Protein AF-0000000086881527 (afdb_homodimer)

pLDDT: mean 92.73, std 11.04, range [35.56, 98.88]

Sequence (286 aa):
MDKFKDLKKLFTFLDLADFREIPIDNFAYIGDAVIALRYKMKVLEDGRKKTRKINDDSINFISAKAHSKFIDKVLDKFSEEEFGVYKRALNSKGAKKRGNDLNYRKSTGFEAVVGYLFLKERYDRLLKIFEVIESCMHTEETYMDKFKDLKKLFTFLDLADFREIPIDNFAYIGDAVIALRYKMKVLEDGRKKTRKINDDSINFISAKAHSKFIDKVLDKFSEEEFGVYKRALNSKGAKKRGNDLNYRKSTGFEAVVGYLFLKERYDRLLKIFEVIESCMHTEETY

Structure (mmCIF, N/CA/C/O backbone):
data_AF-0000000086881527-model_v1
#
loop_
_entity.id
_entity.type
_entity.pdbx_description
1 polymer 'Mini-ribonuclease 3'
#
loop_
_atom_site.group_PDB
_atom_site.id
_atom_site.type_symbol
_atom_site.label_atom_id
_atom_site.label_alt_id
_atom_site.label_comp_id
_atom_site.label_asym_id
_atom_site.label_entity_id
_atom_site.label_seq_id
_atom_site.pdbx_PDB_ins_code
_atom_site.Cartn_x
_atom_site.Cartn_y
_atom_site.Cartn_z
_atom_site.occupancy
_atom_site.B_iso_or_equiv
_atom_site.auth_seq_id
_atom_site.auth_comp_id
_atom_site.auth_asym_id
_atom_site.auth_atom_id
_atom_site.pdbx_PDB_model_num
ATOM 1 N N . MET A 1 1 ? -2.828 19.641 -14.805 1 60.78 1 MET A N 1
ATOM 2 C CA . MET A 1 1 ? -1.883 18.547 -14.984 1 60.78 1 MET A CA 1
ATOM 3 C C . MET A 1 1 ? -2.609 17.203 -15.039 1 60.78 1 MET A C 1
ATOM 5 O O . MET A 1 1 ? -3.73 17.078 -14.547 1 60.78 1 MET A O 1
ATOM 9 N N . ASP A 1 2 ? -2.236 16.234 -15.93 1 85.5 2 ASP A N 1
ATOM 10 C CA . ASP A 1 2 ? -2.904 14.977 -16.234 1 85.5 2 ASP A CA 1
ATOM 11 C C . ASP A 1 2 ? -2.889 14.039 -15.031 1 85.5 2 ASP A C 1
ATOM 13 O O . ASP A 1 2 ? -1.828 13.562 -14.625 1 85.5 2 ASP A O 1
ATOM 17 N N . LYS A 1 3 ? -4.051 14.008 -14.344 1 86.62 3 LYS A N 1
ATOM 18 C CA . LYS A 1 3 ? -4.207 13.211 -13.125 1 86.62 3 LYS A CA 1
ATOM 19 C C . LYS A 1 3 ? -3.684 11.789 -13.328 1 86.62 3 LYS A C 1
ATOM 21 O O . LYS A 1 3 ? -3.131 11.188 -12.406 1 86.62 3 LYS A O 1
ATOM 26 N N . PHE A 1 4 ? -3.779 11.375 -14.492 1 86.56 4 PHE A N 1
ATOM 27 C CA . PHE A 1 4 ? -3.322 10.023 -14.789 1 86.56 4 PHE A CA 1
ATOM 28 C C . PHE A 1 4 ? -1.802 9.945 -14.75 1 86.56 4 PHE A C 1
ATOM 30 O O . PHE A 1 4 ? -1.236 8.992 -14.203 1 86.56 4 PHE A O 1
ATOM 37 N N . LYS A 1 5 ? -1.244 10.891 -15.234 1 89.69 5 LYS A N 1
ATOM 38 C CA . LYS A 1 5 ? 0.214 10.953 -15.234 1 89.69 5 LYS A CA 1
ATOM 39 C C . LYS A 1 5 ? 0.753 11.117 -13.812 1 89.69 5 LYS A C 1
ATOM 41 O O . LYS A 1 5 ? 1.768 10.516 -13.453 1 89.69 5 LYS A O 1
ATOM 46 N N . ASP A 1 6 ? 0.091 11.906 -13.055 1 93 6 ASP A N 1
ATOM 47 C CA . ASP A 1 6 ? 0.523 12.156 -11.688 1 93 6 ASP A CA 1
ATOM 48 C C . ASP A 1 6 ? 0.373 10.906 -10.828 1 93 6 ASP A C 1
ATOM 50 O O . ASP A 1 6 ? 1.214 10.625 -9.969 1 93 6 ASP A O 1
ATOM 54 N N . LEU A 1 7 ? -0.717 10.164 -11.102 1 93.25 7 LEU A N 1
ATOM 55 C CA . LEU A 1 7 ? -0.904 8.906 -10.391 1 93.25 7 LEU A CA 1
ATOM 56 C C . LEU A 1 7 ? 0.223 7.93 -10.703 1 93.25 7 LEU A C 1
ATOM 58 O O . LEU A 1 7 ? 0.757 7.277 -9.805 1 93.25 7 LEU A O 1
ATOM 62 N N . LYS A 1 8 ? 0.538 7.855 -11.93 1 92.31 8 LYS A N 1
ATOM 63 C CA . LYS A 1 8 ? 1.646 6.992 -12.336 1 92.31 8 LYS A CA 1
ATOM 64 C C . LYS A 1 8 ? 2.945 7.418 -11.648 1 92.31 8 LYS A C 1
ATOM 66 O O . LYS A 1 8 ? 3.693 6.574 -11.156 1 92.31 8 LYS A O 1
ATOM 71 N N . LYS A 1 9 ? 3.182 8.688 -11.594 1 94 9 LYS A N 1
ATOM 72 C CA . LYS A 1 9 ? 4.406 9.227 -11.008 1 94 9 LYS A CA 1
ATOM 73 C C . LYS A 1 9 ? 4.473 8.938 -9.508 1 94 9 LYS A C 1
ATOM 75 O O . LYS A 1 9 ? 5.559 8.828 -8.945 1 94 9 LYS A O 1
ATOM 80 N N . LEU A 1 10 ? 3.326 8.766 -8.922 1 95.31 10 LEU A N 1
ATOM 81 C CA . LEU A 1 10 ? 3.281 8.484 -7.488 1 95.31 10 LEU A CA 1
ATOM 82 C C . LEU A 1 10 ? 3.918 7.133 -7.18 1 95.31 10 LEU A C 1
ATOM 84 O O . LEU A 1 10 ? 4.562 6.969 -6.141 1 95.31 10 LEU A O 1
ATOM 88 N N . PHE A 1 11 ? 3.736 6.152 -8.141 1 94.25 11 PHE A N 1
ATOM 89 C CA . PHE A 1 11 ? 4.117 4.793 -7.777 1 94.25 11 PHE A CA 1
ATOM 90 C C . PHE A 1 11 ? 5.125 4.227 -8.766 1 94.25 11 PHE A C 1
ATOM 92 O O . PHE A 1 11 ? 5.52 3.061 -8.664 1 94.25 11 PHE A O 1
ATOM 99 N N . THR A 1 12 ? 5.402 4.898 -9.711 1 84.81 12 THR A N 1
ATOM 100 C CA . THR A 1 12 ? 6.316 4.363 -10.711 1 84.81 12 THR A CA 1
ATOM 101 C C . THR A 1 12 ? 7.609 5.172 -10.75 1 84.81 12 THR A C 1
ATOM 103 O O . THR A 1 12 ? 7.574 6.398 -10.852 1 84.81 12 THR A O 1
ATOM 106 N N . PHE A 1 13 ? 8.484 4.355 -10.453 1 75.69 13 PHE A N 1
ATOM 107 C CA . PHE A 1 13 ? 9.828 4.93 -10.539 1 75.69 13 PHE A CA 1
ATOM 108 C C . PHE A 1 13 ? 10.586 4.355 -11.727 1 75.69 13 PHE A C 1
ATOM 110 O O . PHE A 1 13 ? 10.289 3.25 -12.188 1 75.69 13 PHE A O 1
ATOM 117 N N . LEU A 1 14 ? 11.352 5.133 -12.312 1 67.31 14 LEU A N 1
ATOM 118 C CA . LEU A 1 14 ? 11.977 4.859 -13.609 1 67.31 14 LEU A CA 1
ATOM 119 C C . LEU A 1 14 ? 13.297 4.121 -13.43 1 67.31 14 LEU A C 1
ATOM 121 O O . LEU A 1 14 ? 13.922 4.211 -12.367 1 67.31 14 LEU A O 1
ATOM 125 N N . ASP A 1 15 ? 13.391 3.016 -14.312 1 87.06 15 ASP A N 1
ATOM 126 C CA . ASP A 1 15 ? 14.672 2.441 -14.727 1 87.06 15 ASP A CA 1
ATOM 127 C C . ASP 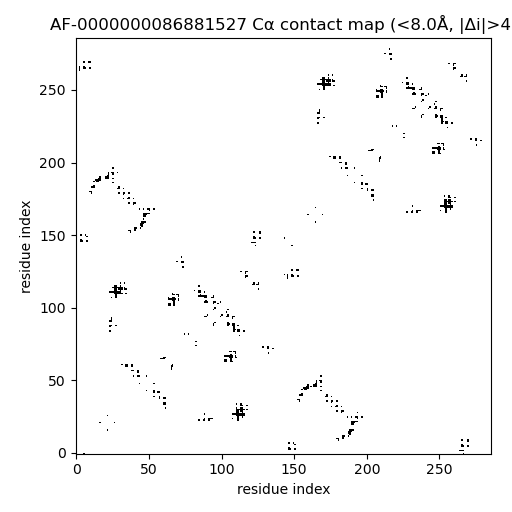A 1 15 ? 14.977 1.161 -13.953 1 87.06 15 ASP A C 1
ATOM 129 O O . ASP A 1 15 ? 16 1.062 -13.281 1 87.06 15 ASP A O 1
ATOM 133 N N . LEU A 1 16 ? 14.125 0.19 -14.102 1 94.25 16 LEU A N 1
ATOM 134 C CA . LEU A 1 16 ? 14.328 -1.122 -13.5 1 94.25 16 LEU A CA 1
ATOM 135 C C . LEU A 1 16 ? 15.336 -1.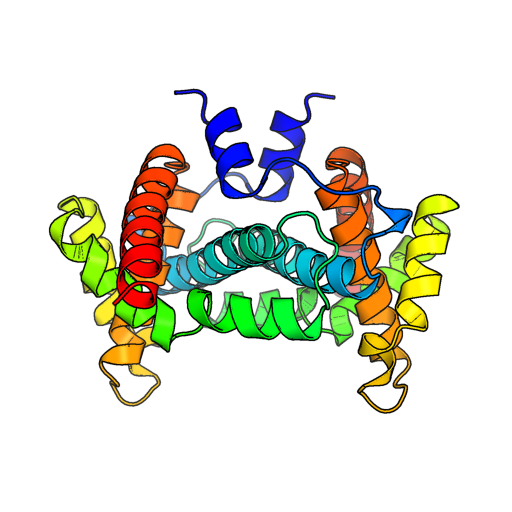939 -14.305 1 94.25 16 LEU A C 1
ATOM 137 O O . LEU A 1 16 ? 15.391 -1.826 -15.531 1 94.25 16 LEU A O 1
ATOM 141 N N . ALA A 1 17 ? 16.141 -2.658 -13.586 1 96.56 17 ALA A N 1
ATOM 142 C CA . ALA A 1 17 ? 17.016 -3.621 -14.242 1 96.56 17 ALA A CA 1
ATOM 143 C C . ALA A 1 17 ? 16.219 -4.727 -14.914 1 96.56 17 ALA A C 1
ATOM 145 O O . ALA A 1 17 ? 14.984 -4.758 -14.812 1 96.56 17 ALA A O 1
ATOM 146 N N . ASP A 1 18 ? 16.984 -5.496 -15.695 1 96.69 18 ASP A N 1
ATOM 147 C CA . ASP A 1 18 ? 16.344 -6.711 -16.203 1 96.69 18 ASP A CA 1
ATOM 148 C C . ASP A 1 18 ? 15.68 -7.492 -15.07 1 96.69 18 ASP A C 1
ATOM 150 O O . ASP A 1 18 ? 16.266 -7.668 -14 1 96.69 18 ASP A O 1
ATOM 154 N N . PHE A 1 19 ? 14.461 -7.906 -15.312 1 96.88 19 PHE A N 1
ATOM 155 C CA . PHE A 1 19 ? 13.672 -8.539 -14.266 1 96.88 19 PHE A CA 1
ATOM 156 C C . PHE A 1 19 ? 14.336 -9.828 -13.781 1 96.88 19 PHE A C 1
ATOM 158 O O . PHE A 1 19 ? 14.102 -10.266 -12.656 1 96.88 19 PHE A O 1
ATOM 165 N N . ARG A 1 20 ? 15.227 -10.438 -14.625 1 96.12 20 ARG A N 1
ATOM 166 C CA . ARG A 1 20 ? 15.945 -11.648 -14.25 1 96.12 20 ARG A CA 1
ATOM 167 C C . ARG A 1 20 ? 17 -11.352 -13.188 1 96.12 20 ARG A C 1
ATOM 169 O O . ARG A 1 20 ? 17.469 -12.266 -12.508 1 96.12 20 ARG A O 1
ATOM 176 N N . GLU A 1 21 ? 17.297 -10.047 -13.055 1 97.38 21 GLU A N 1
ATOM 177 C CA . GLU A 1 21 ? 18.344 -9.648 -12.117 1 97.38 21 GLU A CA 1
ATOM 178 C C . GLU A 1 21 ? 17.75 -9.188 -10.789 1 97.38 21 GLU A C 1
ATOM 180 O O . GLU A 1 21 ? 18.484 -8.898 -9.844 1 97.38 21 GLU A O 1
ATOM 185 N N . ILE A 1 22 ? 16.453 -9.078 -10.734 1 97.56 22 ILE A N 1
ATOM 186 C CA . ILE A 1 22 ? 15.789 -8.609 -9.523 1 97.56 22 ILE A CA 1
ATOM 187 C C . ILE A 1 22 ? 15.461 -9.805 -8.625 1 97.56 22 ILE A C 1
ATOM 189 O O . ILE A 1 22 ? 14.836 -10.773 -9.062 1 97.56 22 ILE A O 1
ATOM 193 N N . PRO A 1 23 ? 15.992 -9.727 -7.336 1 97.75 23 PRO A N 1
ATOM 194 C CA . PRO A 1 23 ? 15.648 -10.812 -6.414 1 97.75 23 PRO A CA 1
ATOM 195 C C . PRO A 1 23 ? 14.148 -11.062 -6.324 1 97.75 23 PRO A C 1
ATOM 197 O O . PRO A 1 23 ? 13.359 -10.109 -6.27 1 97.75 23 PRO A O 1
ATOM 200 N N . ILE A 1 24 ? 13.812 -12.312 -6.277 1 98.06 24 ILE A N 1
ATOM 201 C CA . ILE A 1 24 ? 12.422 -12.742 -6.309 1 98.06 24 ILE A CA 1
ATOM 202 C C . ILE A 1 24 ? 11.68 -12.172 -5.098 1 98.06 24 ILE A C 1
ATOM 204 O O . ILE A 1 24 ? 10.516 -11.797 -5.195 1 98.06 24 ILE A O 1
ATOM 208 N N . ASP A 1 25 ? 12.297 -12.016 -3.951 1 97.81 25 ASP A N 1
ATOM 209 C CA . ASP A 1 25 ? 11.68 -11.508 -2.729 1 97.81 25 ASP A CA 1
ATOM 210 C C . ASP A 1 25 ? 11.32 -10.031 -2.871 1 97.81 25 ASP A C 1
ATOM 212 O O . ASP A 1 25 ? 10.43 -9.539 -2.174 1 97.81 25 ASP A O 1
ATOM 216 N N . ASN A 1 26 ? 12.023 -9.336 -3.789 1 98.19 26 ASN A N 1
ATOM 217 C CA . ASN A 1 26 ? 11.688 -7.934 -4.004 1 98.19 26 ASN A CA 1
ATOM 218 C C . ASN A 1 26 ? 10.336 -7.773 -4.68 1 98.19 26 ASN A C 1
ATOM 220 O O . ASN A 1 26 ? 9.609 -6.812 -4.406 1 98.19 26 ASN A O 1
ATOM 224 N N . PHE A 1 27 ? 10 -8.742 -5.547 1 98.5 27 PHE A N 1
ATOM 225 C CA . PHE A 1 27 ? 8.664 -8.719 -6.141 1 98.5 27 PHE A CA 1
ATOM 226 C C . PHE A 1 27 ? 7.594 -8.891 -5.07 1 98.5 27 PHE A C 1
ATOM 228 O O . PHE A 1 27 ? 6.594 -8.172 -5.066 1 98.5 27 PHE A O 1
ATOM 235 N N . ALA A 1 28 ? 7.848 -9.797 -4.137 1 98.38 28 ALA A N 1
ATOM 236 C CA . ALA A 1 28 ? 6.883 -10.047 -3.072 1 98.38 28 ALA A CA 1
ATOM 237 C C . ALA A 1 28 ? 6.719 -8.82 -2.184 1 98.38 28 ALA A C 1
ATOM 239 O O . ALA A 1 28 ? 5.605 -8.5 -1.747 1 98.38 28 ALA A O 1
ATOM 240 N N . TYR A 1 29 ? 7.789 -8.117 -1.982 1 98 29 TYR A N 1
ATOM 241 C CA . TYR A 1 29 ? 7.785 -6.926 -1.146 1 98 29 TYR A CA 1
ATOM 242 C C . TYR A 1 29 ? 6.902 -5.84 -1.747 1 98 29 TYR A C 1
ATOM 244 O O . TYR A 1 29 ? 6.117 -5.207 -1.038 1 98 29 TYR A O 1
ATOM 252 N N . ILE A 1 30 ? 6.984 -5.695 -3.064 1 98.12 30 ILE A N 1
ATOM 253 C CA . ILE A 1 30 ? 6.168 -4.715 -3.771 1 98.12 30 ILE A CA 1
ATOM 254 C C . ILE A 1 30 ? 4.73 -5.215 -3.873 1 98.12 30 ILE A C 1
ATOM 256 O O . ILE A 1 30 ? 3.783 -4.449 -3.678 1 98.12 30 ILE A O 1
ATOM 260 N N . GLY A 1 31 ? 4.598 -6.477 -4.148 1 98.69 31 GLY A N 1
ATOM 261 C CA . GLY A 1 31 ? 3.271 -7.059 -4.285 1 98.69 31 GLY A CA 1
ATOM 262 C C . GLY A 1 31 ? 2.416 -6.898 -3.043 1 98.69 31 GLY A C 1
ATOM 263 O O . GLY A 1 31 ? 1.223 -6.602 -3.139 1 98.69 31 GLY A O 1
ATOM 264 N N . ASP A 1 32 ? 3.047 -7.07 -1.912 1 98.44 32 ASP A N 1
ATOM 265 C CA . ASP A 1 32 ? 2.34 -6.898 -0.646 1 98.44 32 ASP A CA 1
ATOM 266 C C . ASP A 1 32 ? 1.735 -5.5 -0.538 1 98.44 32 ASP A C 1
ATOM 268 O O . ASP A 1 32 ? 0.585 -5.348 -0.121 1 98.44 32 ASP A O 1
ATOM 272 N N . ALA A 1 33 ? 2.459 -4.5 -0.918 1 98.5 33 ALA A N 1
ATOM 273 C CA . ALA A 1 33 ? 1.988 -3.121 -0.843 1 98.5 33 ALA A CA 1
ATOM 274 C C . ALA A 1 33 ? 0.89 -2.859 -1.869 1 98.5 33 ALA A C 1
ATOM 276 O O . ALA A 1 33 ? -0.065 -2.129 -1.592 1 98.5 33 ALA A O 1
ATOM 277 N N . VAL A 1 34 ? 0.997 -3.453 -3.035 1 98.69 34 VAL A N 1
ATOM 278 C CA . VAL A 1 34 ? -0.004 -3.295 -4.086 1 98.69 34 VAL A CA 1
ATOM 279 C C . VAL A 1 34 ? -1.336 -3.883 -3.623 1 98.69 34 VAL A C 1
ATOM 281 O O . VAL A 1 34 ? -2.379 -3.236 -3.734 1 98.69 34 VAL A O 1
ATOM 284 N N . ILE A 1 35 ? -1.274 -5.047 -3.074 1 98.69 35 ILE A N 1
ATOM 285 C CA . ILE A 1 35 ? -2.48 -5.723 -2.611 1 98.69 35 ILE A CA 1
ATOM 286 C C . ILE A 1 35 ? -3.107 -4.934 -1.464 1 98.69 35 ILE A C 1
ATOM 288 O O . ILE A 1 35 ? -4.324 -4.738 -1.43 1 98.69 35 ILE A O 1
ATOM 292 N N . ALA A 1 36 ? -2.258 -4.461 -0.59 1 98.5 36 ALA A N 1
ATOM 293 C CA . ALA A 1 36 ? -2.75 -3.695 0.553 1 98.5 36 ALA A CA 1
ATOM 294 C C . ALA A 1 36 ? -3.52 -2.461 0.095 1 98.5 36 ALA A C 1
ATOM 296 O O . ALA A 1 36 ? -4.645 -2.223 0.541 1 98.5 36 ALA A O 1
ATOM 297 N N . LEU A 1 37 ? -2.963 -1.715 -0.798 1 98.38 37 LEU A N 1
ATOM 298 C CA . LEU A 1 37 ? -3.641 -0.504 -1.246 1 98.38 37 LEU A CA 1
ATOM 299 C C . LEU A 1 37 ? -4.926 -0.846 -1.997 1 98.38 37 LEU A C 1
ATOM 301 O O . LEU A 1 37 ? -5.965 -0.228 -1.768 1 98.38 37 LEU A O 1
ATOM 305 N N . ARG A 1 38 ? -4.887 -1.845 -2.844 1 97.81 38 ARG A N 1
ATOM 306 C CA . ARG A 1 38 ? -6.066 -2.221 -3.613 1 97.81 38 ARG A CA 1
ATOM 307 C C . ARG A 1 38 ? -7.223 -2.596 -2.693 1 97.81 38 ARG A C 1
ATOM 309 O O . ARG A 1 38 ? -8.344 -2.1 -2.857 1 97.81 38 ARG A O 1
ATOM 316 N N . TYR A 1 39 ? -6.934 -3.359 -1.724 1 97.19 39 TYR A N 1
ATOM 317 C CA . TYR A 1 39 ? -8.047 -3.926 -0.972 1 97.19 39 TYR A CA 1
ATOM 318 C C . TYR A 1 39 ? -8.445 -3.016 0.184 1 97.19 39 TYR A C 1
ATOM 320 O O . TYR A 1 39 ? -9.602 -3.018 0.617 1 97.19 39 TYR A O 1
ATOM 328 N N . LYS A 1 40 ? -7.5 -2.205 0.709 1 97.75 40 LYS A N 1
ATOM 329 C CA . LYS A 1 40 ? -7.934 -1.153 1.626 1 97.75 40 LYS A CA 1
ATOM 330 C C . LYS A 1 40 ? -8.883 -0.18 0.936 1 97.75 40 LYS A C 1
ATOM 332 O O . LYS A 1 40 ? -9.891 0.233 1.519 1 97.75 40 LYS A O 1
ATOM 337 N N . MET A 1 41 ? -8.539 0.094 -0.31 1 97.19 41 MET A N 1
ATOM 338 C CA . MET A 1 41 ? -9.43 0.944 -1.099 1 97.19 41 MET A CA 1
ATOM 339 C C . MET A 1 41 ? -10.773 0.259 -1.336 1 97.19 41 MET A C 1
ATOM 341 O O . MET A 1 41 ? -11.82 0.889 -1.225 1 97.19 41 MET A O 1
ATOM 345 N N . LYS A 1 42 ? -10.734 -0.988 -1.632 1 95.25 42 LYS A N 1
ATOM 346 C CA . LYS A 1 42 ? -11.961 -1.713 -1.933 1 95.25 42 LYS A CA 1
ATOM 347 C C . LYS A 1 42 ? -12.891 -1.744 -0.722 1 95.25 42 LYS A C 1
ATOM 349 O O . LYS A 1 42 ? -14.086 -1.475 -0.843 1 95.25 42 LYS A O 1
ATOM 354 N N . VAL A 1 43 ? -12.383 -2.043 0.452 1 95.44 43 VAL A N 1
ATOM 355 C CA . VAL A 1 43 ? -13.219 -2.24 1.631 1 95.44 43 VAL A CA 1
ATOM 356 C C . VAL A 1 43 ? -13.711 -0.891 2.146 1 95.44 43 VAL A C 1
ATOM 358 O O . VAL A 1 43 ? -14.633 -0.832 2.967 1 95.44 43 VAL A O 1
ATOM 361 N N . LEU A 1 44 ? -13.039 0.167 1.68 1 96.44 44 LEU A N 1
ATOM 362 C CA . LEU A 1 44 ? -13.445 1.511 2.072 1 96.44 44 LEU A CA 1
ATOM 363 C C . LEU A 1 44 ? -14.867 1.809 1.599 1 96.44 44 LEU A C 1
ATOM 365 O O . LEU A 1 44 ? -15.609 2.535 2.264 1 96.44 44 LEU A O 1
ATOM 369 N N . GLU A 1 45 ? -15.305 1.215 0.42 1 94.56 45 GLU A N 1
ATOM 370 C CA . GLU A 1 45 ? -16.609 1.446 -0.185 1 94.56 45 GLU A CA 1
ATOM 371 C C . GLU A 1 45 ? -16.875 2.938 -0.38 1 94.56 45 GLU A C 1
ATOM 373 O O . GLU A 1 45 ? -16.078 3.635 -1.013 1 94.56 45 GLU A O 1
ATOM 378 N N . ASP A 1 46 ? -17.922 3.465 0.197 1 95.69 46 ASP A N 1
ATOM 379 C CA . ASP A 1 46 ? -18.188 4.891 0.032 1 95.69 46 ASP A CA 1
ATOM 380 C C . ASP A 1 46 ? -17.484 5.707 1.114 1 95.69 46 ASP A C 1
ATOM 382 O O . ASP A 1 46 ? -17.625 6.934 1.163 1 95.69 46 ASP A O 1
ATOM 386 N N . GLY A 1 47 ? -16.75 5.105 1.989 1 96.12 47 GLY A N 1
ATOM 387 C CA . GLY A 1 47 ? -15.891 5.758 2.959 1 96.12 47 GLY A CA 1
ATOM 388 C C . GLY A 1 47 ? -16.531 5.91 4.324 1 96.12 47 GLY A C 1
ATOM 389 O O . GLY A 1 47 ? -15.844 6.215 5.305 1 96.12 47 GLY A O 1
ATOM 390 N N . ARG A 1 48 ? -17.844 5.57 4.477 1 97.06 48 ARG A N 1
ATOM 391 C CA . ARG A 1 48 ? -18.578 5.914 5.691 1 97.06 48 ARG A CA 1
ATOM 392 C C . ARG A 1 48 ? -18.484 4.797 6.723 1 97.06 48 ARG A C 1
ATOM 394 O O . ARG A 1 48 ? -18.812 4.996 7.895 1 97.06 48 ARG A O 1
ATOM 401 N N . LYS A 1 49 ? -18 3.611 6.316 1 95.88 49 LYS A N 1
ATOM 402 C CA . LYS A 1 49 ? -17.891 2.498 7.254 1 95.88 49 LYS A CA 1
ATOM 403 C C . LYS A 1 49 ? -16.984 2.854 8.422 1 95.88 49 LYS A C 1
ATOM 405 O O . LYS A 1 49 ? -15.984 3.562 8.25 1 95.88 49 LYS A O 1
ATOM 410 N N . LYS A 1 50 ? -17.312 2.291 9.531 1 96.12 50 LYS A N 1
ATOM 411 C CA . LYS A 1 50 ? -16.453 2.484 10.703 1 96.12 50 LYS A CA 1
ATOM 412 C C . LYS A 1 50 ? -15.062 1.909 10.469 1 96.12 50 LYS A C 1
ATOM 414 O O . LYS A 1 50 ? -14.914 0.84 9.875 1 96.12 50 LYS A O 1
ATOM 419 N N . THR A 1 51 ? -14.078 2.609 11.031 1 95.31 51 THR A N 1
ATOM 420 C CA . THR A 1 51 ? -12.688 2.25 10.805 1 95.31 51 THR A CA 1
ATOM 421 C C . THR A 1 51 ? -12.414 0.82 11.266 1 95.31 51 THR A C 1
ATOM 423 O O . THR A 1 51 ? -11.727 0.061 10.578 1 95.31 51 THR A O 1
ATOM 426 N N . ARG A 1 52 ? -12.953 0.476 12.383 1 94.44 52 ARG A N 1
ATOM 427 C CA . ARG A 1 52 ? -12.766 -0.872 12.906 1 94.44 52 ARG A CA 1
ATOM 428 C C . ARG A 1 52 ? -13.258 -1.921 11.922 1 94.44 52 ARG A C 1
ATOM 430 O O . ARG A 1 52 ? -12.625 -2.961 11.742 1 94.44 52 ARG A O 1
ATOM 437 N N . LYS A 1 53 ? -14.391 -1.684 11.359 1 96.62 53 LYS A N 1
ATOM 438 C CA . LYS A 1 53 ? -14.953 -2.617 10.391 1 96.62 53 LYS A CA 1
ATOM 439 C C . LYS A 1 53 ? -14.094 -2.689 9.125 1 96.62 53 LYS A C 1
ATOM 441 O O . LYS A 1 53 ? -13.883 -3.773 8.578 1 96.62 53 LYS A O 1
ATOM 446 N N . ILE A 1 54 ? -13.617 -1.591 8.68 1 96.62 54 ILE A N 1
ATOM 447 C CA . ILE A 1 54 ? -12.742 -1.537 7.512 1 96.62 54 ILE A CA 1
ATOM 448 C C . ILE A 1 54 ? -11.492 -2.369 7.766 1 96.62 54 ILE A C 1
ATOM 450 O O . ILE A 1 54 ? -11.086 -3.164 6.918 1 96.62 54 ILE A O 1
ATOM 454 N N . ASN A 1 55 ? -10.93 -2.152 8.938 1 96 55 ASN A N 1
ATOM 455 C CA . ASN A 1 55 ? -9.734 -2.904 9.297 1 96 55 ASN A CA 1
ATOM 456 C C . ASN A 1 55 ? -10 -4.406 9.305 1 96 55 ASN A C 1
ATOM 458 O O . ASN A 1 55 ? -9.25 -5.18 8.703 1 96 55 ASN A O 1
ATOM 462 N N . ASP A 1 56 ? -11.055 -4.754 9.906 1 96.38 56 ASP A N 1
ATOM 463 C CA . ASP A 1 56 ? -11.422 -6.164 9.992 1 96.38 56 ASP A CA 1
ATOM 464 C C . ASP A 1 56 ? -11.664 -6.758 8.602 1 96.38 56 ASP A C 1
ATOM 466 O O . ASP A 1 56 ? -11.188 -7.855 8.305 1 96.38 56 ASP A O 1
ATOM 470 N N . ASP A 1 57 ? -12.375 -6.051 7.793 1 95.88 57 ASP A N 1
ATOM 471 C CA . ASP A 1 57 ? -12.672 -6.508 6.438 1 95.88 57 ASP A CA 1
ATOM 472 C C . ASP A 1 57 ? -11.391 -6.641 5.617 1 95.88 57 ASP A C 1
ATOM 474 O O . ASP A 1 57 ? -11.25 -7.566 4.812 1 95.88 57 ASP A O 1
ATOM 478 N N . SER A 1 58 ? -10.477 -5.715 5.805 1 96.81 58 SER A N 1
ATOM 479 C CA . SER A 1 58 ? -9.258 -5.711 5.008 1 96.81 58 SER A CA 1
ATOM 480 C C . SER A 1 58 ? -8.391 -6.922 5.32 1 96.81 58 SER A C 1
ATOM 482 O O . SER A 1 58 ? -7.715 -7.457 4.434 1 96.81 58 SER A O 1
ATOM 484 N N . ILE A 1 59 ? -8.367 -7.352 6.543 1 96.62 59 ILE A N 1
ATOM 485 C CA . ILE A 1 59 ? -7.543 -8.484 6.965 1 96.62 59 ILE A CA 1
ATOM 486 C C . ILE A 1 59 ? -7.883 -9.711 6.125 1 96.62 59 ILE A C 1
ATOM 488 O O . ILE A 1 59 ? -7.004 -10.5 5.785 1 96.62 59 ILE A O 1
ATOM 492 N N . ASN A 1 60 ? -9.094 -9.812 5.664 1 95.12 60 ASN A N 1
ATOM 493 C CA . ASN A 1 60 ? -9.555 -10.93 4.84 1 95.12 60 ASN A CA 1
ATOM 494 C C . ASN A 1 60 ? -8.945 -10.883 3.441 1 95.12 60 ASN A C 1
ATOM 496 O O . ASN A 1 60 ? -9.062 -11.836 2.674 1 95.12 60 ASN A O 1
ATOM 500 N N . PHE A 1 61 ? -8.219 -9.797 3.197 1 96.81 61 PHE A N 1
ATOM 501 C CA . PHE A 1 61 ? -7.68 -9.641 1.853 1 96.81 61 PHE A CA 1
ATOM 502 C C . PHE A 1 61 ? -6.168 -9.445 1.894 1 96.81 61 PHE A C 1
ATOM 504 O O . PHE A 1 61 ? -5.477 -9.719 0.913 1 96.81 61 PHE A O 1
ATOM 511 N N . ILE A 1 62 ? -5.68 -8.969 3.061 1 97.81 62 ILE A N 1
ATOM 512 C CA . ILE A 1 62 ? -4.297 -8.508 2.986 1 97.81 62 ILE A CA 1
ATOM 513 C C . ILE A 1 62 ? -3.416 -9.367 3.889 1 97.81 62 ILE A C 1
ATOM 515 O O . ILE A 1 62 ? -2.195 -9.195 3.916 1 97.81 62 ILE A O 1
ATOM 519 N N . SER A 1 63 ? -3.982 -10.328 4.582 1 96.62 63 SER A N 1
ATOM 520 C CA . SER A 1 63 ? -3.205 -11.219 5.441 1 96.62 63 SER A CA 1
ATOM 521 C C . SER A 1 63 ? -2.504 -12.297 4.625 1 96.62 63 SER A C 1
ATOM 523 O O . SER A 1 63 ? -2.92 -12.609 3.506 1 96.62 63 SER A O 1
ATOM 525 N N . ALA A 1 64 ? -1.462 -12.875 5.289 1 95 64 ALA A N 1
ATOM 526 C CA . ALA A 1 64 ? -0.778 -14 4.66 1 95 64 ALA A CA 1
ATOM 527 C C . ALA A 1 64 ? -1.746 -15.156 4.395 1 95 64 ALA A C 1
ATOM 529 O O . ALA A 1 64 ? -1.662 -15.82 3.361 1 95 64 ALA A O 1
ATOM 530 N N . LYS A 1 65 ? -2.578 -15.352 5.316 1 95.06 65 LYS A N 1
ATOM 531 C CA . LYS A 1 65 ? -3.588 -16.391 5.164 1 95.06 65 LYS A CA 1
ATOM 532 C C . LYS A 1 65 ? -4.461 -16.141 3.938 1 95.06 65 LYS A C 1
ATOM 534 O O . LYS A 1 65 ? -4.723 -17.047 3.154 1 95.06 65 LYS A O 1
ATOM 539 N N . ALA A 1 66 ? -4.934 -14.961 3.766 1 96.69 66 ALA A N 1
ATOM 540 C CA . ALA A 1 66 ? -5.738 -14.602 2.6 1 96.69 66 ALA A CA 1
ATOM 541 C C . ALA A 1 66 ? -4.953 -14.805 1.308 1 96.69 66 ALA A C 1
ATOM 543 O O . ALA A 1 66 ? -5.469 -15.383 0.347 1 96.69 66 ALA A O 1
ATOM 544 N N . HIS A 1 67 ? -3.701 -14.352 1.303 1 98.06 67 HIS A N 1
ATOM 545 C CA . HIS A 1 67 ? -2.865 -14.461 0.112 1 98.06 67 HIS A CA 1
ATOM 546 C C . HIS A 1 67 ? -2.645 -15.914 -0.28 1 98.06 67 HIS A C 1
ATOM 548 O O . HIS A 1 67 ? -2.637 -16.25 -1.468 1 98.06 67 HIS A O 1
ATOM 554 N N . SER A 1 68 ? -2.449 -16.703 0.753 1 96.81 68 SER A N 1
ATOM 555 C CA . SER A 1 68 ? -2.297 -18.141 0.503 1 96.81 68 SER A CA 1
ATOM 556 C C . SER A 1 68 ? -3.555 -18.719 -0.131 1 96.81 68 SER A C 1
ATOM 558 O O . SER A 1 68 ? -3.469 -19.562 -1.026 1 96.81 68 SER A O 1
ATOM 560 N N . LYS A 1 69 ? -4.688 -18.281 0.252 1 96.56 69 LYS A N 1
ATOM 561 C CA . LYS A 1 69 ? -5.949 -18.734 -0.326 1 96.56 69 LYS A CA 1
ATOM 562 C C . LYS A 1 69 ? -6.141 -18.188 -1.735 1 96.56 69 LYS A C 1
ATOM 564 O O . LYS A 1 69 ? -6.676 -18.875 -2.609 1 96.56 69 LYS A O 1
ATOM 569 N N . PHE A 1 70 ? -5.773 -16.969 -1.943 1 97.94 70 PHE A N 1
ATOM 570 C CA . PHE A 1 70 ? -5.922 -16.312 -3.24 1 97.94 70 PHE A CA 1
ATOM 571 C C . PHE A 1 70 ? -5.195 -17.109 -4.324 1 97.94 70 PHE A C 1
ATOM 573 O O . PHE A 1 70 ? -5.738 -17.312 -5.41 1 97.94 70 PHE A O 1
ATOM 580 N N . ILE A 1 71 ? -3.963 -17.469 -3.971 1 97.69 71 ILE A N 1
ATOM 581 C CA . ILE A 1 71 ? -3.16 -18.125 -4.988 1 97.69 71 ILE A CA 1
ATOM 582 C C . ILE A 1 71 ? -3.836 -19.438 -5.41 1 97.69 71 ILE A C 1
ATOM 584 O O . ILE A 1 71 ? -3.771 -19.828 -6.578 1 97.69 71 ILE A O 1
ATOM 588 N N . ASP A 1 72 ? -4.473 -20.109 -4.504 1 96.38 72 ASP A N 1
ATOM 589 C CA . ASP A 1 72 ? -5.16 -21.359 -4.812 1 96.38 72 ASP A CA 1
ATOM 590 C C . ASP A 1 72 ? -6.289 -21.125 -5.816 1 96.38 72 ASP A C 1
ATOM 592 O O . ASP A 1 72 ? -6.656 -22.031 -6.57 1 96.38 72 ASP A O 1
ATOM 596 N N . LYS A 1 73 ? -6.824 -19.969 -5.898 1 96.25 73 LYS A N 1
ATOM 597 C CA . LYS A 1 73 ? -7.961 -19.656 -6.758 1 96.25 73 LYS A CA 1
ATOM 598 C C . LYS A 1 73 ? -7.5 -19.266 -8.164 1 96.25 73 LYS A C 1
ATOM 600 O O . LYS A 1 73 ? -8.266 -19.375 -9.125 1 96.25 73 LYS A O 1
ATOM 605 N N . VAL A 1 74 ? -6.234 -18.891 -8.281 1 97.81 74 VAL A N 1
ATOM 606 C CA . VAL A 1 74 ? -5.867 -18.297 -9.562 1 97.81 74 VAL A CA 1
ATOM 607 C C . VAL A 1 74 ? -4.688 -19.047 -10.164 1 97.81 74 VAL A C 1
ATOM 609 O O . VAL A 1 74 ? -4.289 -18.781 -11.297 1 97.81 74 VAL A O 1
ATOM 612 N N . LEU A 1 75 ? -4.172 -19.969 -9.477 1 97.56 75 LEU A N 1
ATOM 613 C CA . LEU A 1 75 ? -2.963 -20.656 -9.906 1 97.56 75 LEU A CA 1
ATOM 614 C C . LEU A 1 75 ? -3.152 -21.281 -11.289 1 97.56 75 LEU A C 1
ATOM 616 O O . LEU A 1 75 ? -2.252 -21.219 -12.125 1 97.56 75 LEU A O 1
ATOM 620 N N . ASP A 1 76 ? -4.262 -21.797 -11.578 1 96.5 76 ASP A N 1
ATOM 621 C CA . ASP A 1 76 ? -4.531 -22.5 -12.828 1 96.5 76 ASP A CA 1
ATOM 622 C C . ASP A 1 76 ? -4.738 -21.5 -13.977 1 96.5 76 ASP A C 1
ATOM 624 O O . ASP A 1 76 ? -4.816 -21.906 -15.141 1 96.5 76 ASP A O 1
ATOM 628 N N . LYS A 1 77 ? -4.805 -20.25 -13.672 1 97.12 77 LYS A N 1
ATOM 629 C CA . LYS A 1 77 ? -5.023 -19.219 -14.68 1 97.12 77 LYS A CA 1
ATOM 630 C C . LYS A 1 77 ? -3.725 -18.5 -15.016 1 97.12 77 LYS A C 1
ATOM 632 O O . LYS A 1 77 ? -3.703 -17.609 -15.883 1 97.12 77 LYS A O 1
ATOM 637 N N . PHE A 1 78 ? -2.648 -18.828 -14.297 1 98.38 78 PHE A N 1
ATOM 638 C CA . PHE A 1 78 ? -1.359 -18.172 -14.523 1 98.38 78 PHE A CA 1
ATOM 639 C C . PHE A 1 78 ? -0.763 -18.625 -15.859 1 98.38 78 PHE A C 1
ATOM 641 O O . PHE A 1 78 ? -0.894 -19.781 -16.25 1 98.38 78 PHE A O 1
ATOM 648 N N . SER A 1 79 ? -0.213 -17.719 -16.547 1 98.25 79 SER A N 1
ATOM 649 C CA . SER A 1 79 ? 0.647 -18.078 -17.656 1 98.25 79 SER A CA 1
ATOM 650 C C . SER A 1 79 ? 1.881 -18.844 -17.188 1 98.25 79 SER A C 1
ATOM 652 O O . SER A 1 79 ? 2.143 -18.922 -15.984 1 98.25 79 SER A O 1
ATOM 654 N N . GLU A 1 80 ? 2.682 -19.359 -18.141 1 98.25 80 GLU A N 1
ATOM 655 C CA . GLU A 1 80 ? 3.928 -20.031 -17.797 1 98.25 80 GLU A CA 1
ATOM 656 C C . GLU A 1 80 ? 4.895 -19.094 -17.094 1 98.25 80 GLU A C 1
ATOM 658 O O . GLU A 1 80 ? 5.566 -19.469 -16.141 1 98.25 80 GLU A O 1
ATOM 663 N N . GLU A 1 81 ? 4.949 -17.891 -17.594 1 98.5 81 GLU A N 1
ATOM 664 C CA . GLU A 1 81 ? 5.824 -16.891 -17 1 98.5 81 GLU A CA 1
ATOM 665 C C . GLU A 1 81 ? 5.414 -16.578 -15.555 1 98.5 81 GLU A C 1
ATOM 667 O O . GLU A 1 81 ? 6.258 -16.547 -14.656 1 98.5 81 GLU A O 1
ATOM 672 N N . GLU A 1 82 ? 4.129 -16.406 -15.305 1 98.75 82 GLU A N 1
ATOM 673 C CA . GLU A 1 82 ? 3.596 -16.109 -13.977 1 98.75 82 GLU A CA 1
ATOM 674 C C . GLU A 1 82 ? 3.811 -17.281 -13.023 1 98.75 82 GLU A C 1
ATOM 676 O O . GLU A 1 82 ? 4.199 -17.078 -11.867 1 98.75 82 GLU A O 1
ATOM 681 N N . PHE A 1 83 ? 3.586 -18.438 -13.523 1 98.5 83 PHE A N 1
ATOM 682 C CA . PHE A 1 83 ? 3.799 -19.625 -12.719 1 98.5 83 PHE A CA 1
ATOM 683 C C . PHE A 1 83 ? 5.266 -19.766 -12.328 1 98.5 83 PHE A C 1
ATOM 685 O O . PHE A 1 83 ? 5.582 -20.188 -11.219 1 98.5 83 PHE A O 1
ATOM 692 N N . GLY A 1 84 ? 6.168 -19.453 -13.273 1 98.5 84 GLY A N 1
ATOM 693 C CA . GLY A 1 84 ? 7.594 -19.453 -12.969 1 98.5 84 GLY A CA 1
ATOM 694 C C . GLY A 1 84 ? 7.965 -18.516 -11.836 1 98.5 84 GLY A C 1
ATOM 695 O O . GLY A 1 84 ? 8.742 -18.891 -10.953 1 98.5 84 GLY A O 1
ATOM 696 N N . VAL A 1 85 ? 7.387 -17.297 -11.812 1 98.69 85 VAL A N 1
ATOM 697 C CA . VAL A 1 85 ? 7.621 -16.344 -10.742 1 98.69 85 VAL A CA 1
ATOM 698 C C . VAL A 1 85 ? 7.105 -16.891 -9.422 1 98.69 85 VAL A C 1
ATOM 700 O O . VAL A 1 85 ? 7.801 -16.844 -8.406 1 98.69 85 VAL A O 1
ATOM 703 N N . TYR A 1 86 ? 5.91 -17.531 -9.469 1 98.62 86 TYR A N 1
ATOM 704 C CA . TYR A 1 86 ? 5.301 -18.125 -8.289 1 98.62 86 TYR A CA 1
ATOM 705 C C . TYR A 1 86 ? 6.195 -19.203 -7.699 1 98.62 86 TYR A C 1
ATOM 707 O O . TYR A 1 86 ? 6.484 -19.203 -6.5 1 98.62 86 TYR A O 1
ATOM 715 N N . LYS A 1 87 ? 6.664 -20.078 -8.492 1 97.5 87 LYS A N 1
ATOM 716 C CA . LYS A 1 87 ? 7.477 -21.203 -8.047 1 97.5 87 LYS A CA 1
ATOM 717 C C . LYS A 1 87 ? 8.789 -20.734 -7.441 1 97.5 87 LYS A C 1
ATOM 719 O O . LYS A 1 87 ? 9.227 -21.25 -6.414 1 97.5 87 LYS A O 1
ATOM 724 N N . ARG A 1 88 ? 9.398 -19.812 -8.117 1 97.5 88 ARG A N 1
ATOM 725 C CA . ARG A 1 88 ? 10.648 -19.266 -7.598 1 97.5 88 ARG A CA 1
ATOM 726 C C . ARG A 1 88 ? 10.445 -18.641 -6.223 1 97.5 88 ARG A C 1
ATOM 728 O O . ARG A 1 88 ? 11.281 -18.781 -5.332 1 97.5 88 ARG A O 1
ATOM 735 N N . ALA A 1 89 ? 9.32 -17.969 -6.055 1 97.75 89 ALA A N 1
ATOM 736 C CA . ALA A 1 89 ? 9.039 -17.297 -4.793 1 97.75 89 ALA A CA 1
ATOM 737 C C . ALA A 1 89 ? 8.703 -18.297 -3.693 1 97.75 89 ALA A C 1
ATOM 739 O O . ALA A 1 89 ? 9.047 -18.078 -2.529 1 97.75 89 ALA A O 1
ATOM 740 N N . LEU A 1 90 ? 8.016 -19.281 -4.098 1 95.38 90 LEU A N 1
ATOM 741 C CA . LEU A 1 90 ? 7.633 -20.344 -3.17 1 95.38 90 LEU A CA 1
ATOM 742 C C . LEU A 1 90 ? 8.859 -20.922 -2.475 1 95.38 90 LEU A C 1
ATOM 744 O O . LEU A 1 90 ? 8.773 -21.359 -1.325 1 95.38 90 LEU A O 1
ATOM 748 N N . ASN A 1 91 ? 10 -20.828 -3.115 1 92.31 91 ASN A N 1
ATOM 749 C CA . ASN A 1 91 ? 11.211 -21.453 -2.617 1 92.31 91 ASN A CA 1
ATOM 750 C C . ASN A 1 91 ? 12.266 -20.422 -2.232 1 92.31 91 ASN A C 1
ATOM 752 O O . ASN A 1 91 ? 13.43 -20.766 -2.018 1 92.31 91 ASN A O 1
ATOM 756 N N . SER A 1 92 ? 11.875 -19.234 -2.156 1 93.81 92 SER A N 1
ATOM 757 C CA . SER A 1 92 ? 12.812 -18.156 -1.876 1 93.81 92 SER A CA 1
ATOM 758 C C . SER A 1 92 ? 13.234 -18.156 -0.408 1 93.81 92 SER A C 1
ATOM 760 O O . SER A 1 92 ? 12.617 -18.844 0.416 1 93.81 92 SER A O 1
ATOM 762 N N . LYS A 1 93 ? 14.266 -17.422 -0.124 1 89.31 93 LYS A N 1
ATOM 763 C CA . LYS A 1 93 ? 14.75 -17.281 1.247 1 89.31 93 LYS A CA 1
ATOM 764 C C . LYS A 1 93 ? 13.703 -16.625 2.139 1 89.31 93 LYS A C 1
ATOM 766 O O . LYS A 1 93 ? 13.508 -17.031 3.287 1 89.31 93 LYS A O 1
ATOM 771 N N . GLY A 1 94 ? 13.047 -15.633 1.626 1 88.5 94 GLY A N 1
ATOM 772 C CA . GLY A 1 94 ? 12 -14.953 2.375 1 88.5 94 GLY A CA 1
ATOM 773 C C . GLY A 1 94 ? 10.82 -15.844 2.697 1 88.5 94 GLY A C 1
ATOM 774 O O . GLY A 1 94 ? 10.258 -15.766 3.793 1 88.5 94 GLY A O 1
ATOM 775 N N . ALA A 1 95 ? 10.531 -16.672 1.833 1 87.88 95 ALA A N 1
ATOM 776 C CA . ALA A 1 95 ? 9.398 -17.578 2.012 1 87.88 95 ALA A CA 1
ATOM 777 C C . ALA A 1 95 ? 9.703 -18.641 3.061 1 87.88 95 ALA A C 1
ATOM 779 O O . ALA A 1 95 ? 8.797 -19.125 3.742 1 87.88 95 ALA A O 1
ATOM 780 N N . LYS A 1 96 ? 10.945 -18.938 3.273 1 84.62 96 LYS A N 1
ATOM 781 C CA . LYS A 1 96 ? 11.336 -20.031 4.164 1 84.62 96 LYS A CA 1
ATOM 782 C C . LYS A 1 96 ? 11.586 -19.516 5.578 1 84.62 96 LYS A C 1
ATOM 784 O O . LYS A 1 96 ? 11.867 -20.297 6.488 1 84.62 96 LYS A O 1
ATOM 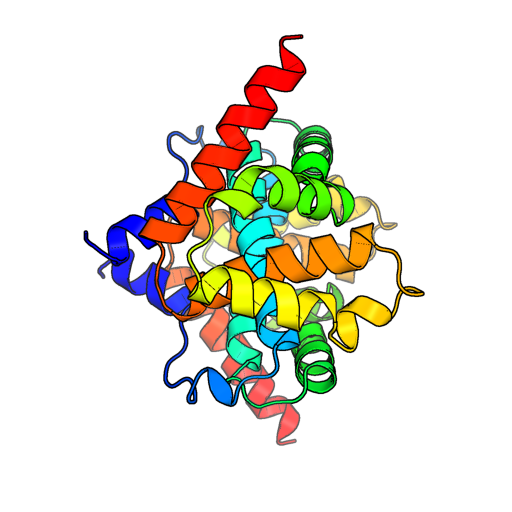789 N N . LYS A 1 97 ? 11.523 -18.266 5.684 1 78.31 97 LYS A N 1
ATOM 790 C CA . LYS A 1 97 ? 11.836 -17.688 6.98 1 78.31 97 LYS A CA 1
ATOM 791 C C . LYS A 1 97 ? 10.891 -18.203 8.062 1 78.31 97 LYS A C 1
ATOM 793 O O . LYS A 1 97 ? 11.273 -18.312 9.227 1 78.31 97 LYS A O 1
ATOM 798 N N . ARG A 1 98 ? 9.773 -18.578 7.684 1 72.12 98 ARG A N 1
ATOM 799 C CA . ARG A 1 98 ? 8.812 -19 8.695 1 72.12 98 ARG A CA 1
ATOM 800 C C . ARG A 1 98 ? 8.664 -20.516 8.703 1 72.12 98 ARG A C 1
ATOM 802 O O . ARG A 1 98 ? 7.547 -21.047 8.703 1 72.12 98 ARG A O 1
ATOM 809 N N . GLY A 1 99 ? 9.805 -21.188 8.82 1 68.44 99 GLY A N 1
ATOM 810 C CA . GLY A 1 99 ? 9.828 -22.625 9.031 1 68.44 99 GLY A CA 1
ATOM 811 C C . GLY A 1 99 ? 9.188 -23.406 7.902 1 68.44 99 GLY A C 1
ATOM 812 O O . GLY A 1 99 ? 8.547 -24.422 8.133 1 68.44 99 GLY A O 1
ATOM 813 N N . ASN A 1 100 ? 9.117 -22.859 6.895 1 72.44 100 ASN A N 1
ATOM 814 C CA . ASN A 1 100 ? 8.648 -23.562 5.711 1 72.44 100 ASN A CA 1
ATOM 815 C C . ASN A 1 100 ? 7.141 -23.812 5.754 1 72.44 100 ASN A C 1
ATOM 817 O O . ASN A 1 100 ? 6.652 -24.812 5.234 1 72.44 100 ASN A O 1
ATOM 821 N N . ASP A 1 101 ? 6.547 -23.031 6.516 1 87.81 101 ASP A N 1
ATOM 822 C CA . ASP A 1 101 ? 5.09 -23.047 6.48 1 87.81 101 ASP A CA 1
ATOM 823 C C . ASP A 1 101 ? 4.574 -22.875 5.055 1 87.81 101 ASP A C 1
ATOM 825 O O . ASP A 1 101 ? 4.891 -21.891 4.391 1 87.81 101 ASP A O 1
ATOM 829 N N . LEU A 1 102 ? 3.857 -23.891 4.621 1 90.12 102 LEU A N 1
ATOM 830 C CA . LEU A 1 102 ? 3.389 -23.906 3.238 1 90.12 102 LEU A CA 1
ATOM 831 C C . LEU A 1 102 ? 2.502 -22.688 2.953 1 90.12 102 LEU A C 1
ATOM 833 O O . LEU A 1 102 ? 2.572 -22.109 1.869 1 90.12 102 LEU A O 1
ATOM 837 N N . ASN A 1 103 ? 1.701 -22.312 3.9 1 91.75 103 ASN A N 1
ATOM 838 C CA . ASN A 1 103 ? 0.813 -21.172 3.717 1 91.75 103 ASN A CA 1
ATOM 839 C C . ASN A 1 103 ? 1.598 -19.875 3.535 1 91.75 103 ASN A C 1
ATOM 841 O O . ASN A 1 103 ? 1.241 -19.047 2.703 1 91.75 103 ASN A O 1
ATOM 845 N N . TYR A 1 104 ? 2.617 -19.766 4.266 1 93.5 104 TYR A N 1
ATOM 846 C CA . TYR A 1 104 ? 3.443 -18.578 4.137 1 93.5 104 TYR A CA 1
ATOM 847 C C . TYR A 1 104 ? 4.172 -18.547 2.801 1 93.5 104 TYR A C 1
ATOM 849 O O . TYR A 1 104 ? 4.285 -17.5 2.162 1 93.5 104 TYR A O 1
ATOM 857 N N . ARG A 1 105 ? 4.633 -19.688 2.385 1 96.25 105 ARG A N 1
ATOM 858 C CA . ARG A 1 105 ? 5.312 -19.781 1.098 1 96.25 105 ARG A CA 1
ATOM 859 C C . ARG A 1 105 ? 4.363 -19.453 -0.049 1 96.25 105 ARG A C 1
ATOM 861 O O . ARG A 1 105 ? 4.723 -18.703 -0.967 1 96.25 105 ARG A O 1
ATOM 868 N N . LYS A 1 106 ? 3.18 -20 0.033 1 97.06 106 LYS A N 1
ATOM 869 C CA . LYS A 1 106 ? 2.156 -19.703 -0.965 1 97.06 106 LYS A CA 1
ATOM 870 C C . LYS A 1 106 ? 1.823 -18.219 -0.992 1 97.06 106 LYS A C 1
ATOM 872 O O . LYS A 1 106 ? 1.684 -17.625 -2.064 1 97.06 106 LYS A O 1
ATOM 877 N N . SER A 1 107 ? 1.669 -17.688 0.225 1 97.25 107 SER A N 1
ATOM 878 C CA . SER A 1 107 ? 1.387 -16.25 0.348 1 97.25 107 SER A CA 1
ATOM 879 C C . SER A 1 107 ? 2.465 -15.422 -0.333 1 97.25 107 SER A C 1
ATOM 881 O O . SER A 1 107 ? 2.156 -14.531 -1.129 1 97.25 107 SER A O 1
ATOM 883 N N . THR A 1 108 ? 3.717 -15.75 -0.09 1 97 108 THR A N 1
ATOM 884 C CA . THR A 1 108 ? 4.848 -15.062 -0.699 1 97 108 THR A CA 1
ATOM 885 C C . THR A 1 108 ? 4.824 -15.211 -2.217 1 97 108 THR A C 1
ATOM 887 O O . THR A 1 108 ? 5.09 -14.258 -2.947 1 97 108 THR A O 1
ATOM 890 N N . GLY A 1 109 ? 4.488 -16.406 -2.596 1 98.19 109 GLY A N 1
ATOM 891 C CA . GLY A 1 109 ? 4.359 -16.672 -4.02 1 98.19 109 GLY A CA 1
ATOM 892 C C . GLY A 1 109 ? 3.336 -15.773 -4.699 1 98.19 109 GLY A C 1
ATOM 893 O O . GLY A 1 109 ? 3.604 -15.211 -5.762 1 98.19 109 GLY A O 1
ATOM 894 N N . PHE A 1 110 ? 2.154 -15.602 -4.074 1 98.62 110 PHE A N 1
ATOM 895 C CA . PHE A 1 110 ? 1.105 -14.758 -4.625 1 98.62 110 PHE A CA 1
ATOM 896 C C . PHE A 1 110 ? 1.562 -13.305 -4.691 1 98.62 110 PHE A C 1
ATOM 898 O O . PHE A 1 110 ? 1.411 -12.641 -5.719 1 98.62 110 PHE A O 1
ATOM 905 N N . GLU A 1 111 ? 2.141 -12.867 -3.643 1 98.69 111 GLU A N 1
ATOM 906 C CA . GLU A 1 111 ? 2.631 -11.492 -3.566 1 98.69 111 GLU A CA 1
ATOM 907 C C . GLU A 1 111 ? 3.656 -11.211 -4.664 1 98.69 111 GLU A C 1
ATOM 909 O O . GLU A 1 111 ? 3.635 -10.148 -5.281 1 98.69 111 GLU A O 1
ATOM 914 N N . ALA A 1 112 ? 4.496 -12.188 -4.91 1 98.75 112 ALA A N 1
ATOM 915 C CA . ALA A 1 112 ? 5.562 -12.008 -5.891 1 98.75 112 ALA A CA 1
ATOM 916 C C . ALA A 1 112 ? 4.992 -11.852 -7.297 1 98.75 112 ALA A C 1
ATOM 918 O O . ALA A 1 112 ? 5.453 -11.008 -8.07 1 98.75 112 ALA A O 1
ATOM 919 N N . VAL A 1 113 ? 3.975 -12.625 -7.637 1 98.88 113 VAL A N 1
ATOM 920 C CA . VAL A 1 113 ? 3.373 -12.523 -8.961 1 98.88 113 VAL A CA 1
ATOM 921 C C . VAL A 1 113 ? 2.707 -11.156 -9.125 1 98.88 113 VAL A C 1
ATOM 923 O O . VAL A 1 113 ? 2.852 -10.508 -10.164 1 98.88 113 VAL A O 1
ATOM 926 N N . VAL A 1 114 ? 2.031 -10.719 -8.094 1 98.81 114 VAL A N 1
ATOM 927 C CA . VAL A 1 114 ? 1.389 -9.406 -8.125 1 98.81 114 VAL A CA 1
ATOM 928 C C . VAL A 1 114 ? 2.445 -8.32 -8.297 1 98.81 114 VAL A C 1
ATOM 930 O O . VAL A 1 114 ? 2.305 -7.441 -9.156 1 98.81 114 VAL A O 1
ATOM 933 N N . GLY A 1 115 ? 3.514 -8.43 -7.496 1 98.69 115 GLY A N 1
ATOM 934 C CA . GLY A 1 115 ? 4.59 -7.461 -7.617 1 98.69 115 GLY A CA 1
ATOM 935 C C . GLY A 1 115 ? 5.25 -7.473 -8.984 1 98.69 115 GLY A C 1
ATOM 936 O O . GLY A 1 115 ? 5.535 -6.414 -9.547 1 98.69 115 GLY A O 1
ATOM 937 N N . TYR A 1 116 ? 5.438 -8.617 -9.531 1 98.62 116 TYR A N 1
ATOM 938 C CA . TYR A 1 116 ? 6.039 -8.805 -10.852 1 98.62 116 TYR A CA 1
ATOM 939 C C . TYR A 1 116 ? 5.199 -8.125 -11.93 1 98.62 116 TYR A C 1
ATOM 941 O O . TYR A 1 116 ? 5.727 -7.363 -12.742 1 98.62 116 TYR A O 1
ATOM 949 N N . LEU A 1 117 ? 3.938 -8.359 -11.906 1 98.44 117 LEU A N 1
ATOM 950 C CA . LEU A 1 117 ? 3.039 -7.805 -12.914 1 98.44 117 LEU A CA 1
ATOM 951 C C . LEU A 1 117 ? 2.91 -6.293 -12.75 1 98.44 117 LEU A C 1
ATOM 953 O O . LEU A 1 117 ? 2.832 -5.562 -13.742 1 98.44 117 LEU A O 1
ATOM 957 N N . PHE A 1 118 ? 2.906 -5.82 -11.531 1 98.25 118 PHE A N 1
ATOM 958 C CA . PHE A 1 118 ? 2.809 -4.387 -11.273 1 98.25 118 PHE A CA 1
ATOM 959 C C . PHE A 1 118 ? 4.02 -3.654 -11.836 1 98.25 118 PHE A C 1
ATOM 961 O O . PHE A 1 118 ? 3.875 -2.643 -12.531 1 98.25 118 PHE A O 1
ATOM 968 N N . LEU A 1 119 ? 5.199 -4.246 -11.57 1 97.5 119 LEU A N 1
ATOM 969 C CA . LEU A 1 119 ? 6.441 -3.619 -12.016 1 97.5 119 LEU A CA 1
ATOM 970 C C . LEU A 1 119 ? 6.562 -3.668 -13.531 1 97.5 119 LEU A C 1
ATOM 972 O O . LEU A 1 119 ? 7.156 -2.775 -14.141 1 97.5 119 LEU A O 1
ATOM 976 N N . LYS A 1 120 ? 5.914 -4.664 -14.102 1 96.19 120 LYS A N 1
ATOM 977 C CA . LYS A 1 120 ? 5.891 -4.777 -15.555 1 96.19 120 LYS A CA 1
ATOM 978 C C . LYS A 1 120 ? 4.781 -3.916 -16.156 1 96.19 120 LYS A C 1
ATOM 980 O O . LYS A 1 120 ? 4.582 -3.916 -17.375 1 96.19 120 LYS A O 1
ATOM 985 N N . GLU A 1 121 ? 4.035 -3.285 -15.336 1 95.69 121 GLU A N 1
ATOM 986 C CA . GLU A 1 121 ? 2.924 -2.412 -15.703 1 95.69 121 GLU A CA 1
ATOM 987 C C . GLU A 1 121 ? 1.833 -3.188 -16.438 1 95.69 121 GLU A C 1
ATOM 989 O O . GLU A 1 121 ? 1.204 -2.664 -17.359 1 95.69 121 GLU A O 1
ATOM 994 N N . ARG A 1 122 ? 1.751 -4.453 -16.094 1 96.56 122 ARG A N 1
ATOM 995 C CA . ARG A 1 122 ? 0.661 -5.27 -16.609 1 96.56 122 ARG A CA 1
ATOM 996 C C . ARG A 1 122 ? -0.578 -5.164 -15.734 1 96.56 122 ARG A C 1
ATOM 998 O O . ARG A 1 122 ? -1.065 -6.168 -15.211 1 96.56 122 ARG A O 1
ATOM 1005 N N . TYR A 1 123 ? -1.102 -3.996 -15.656 1 97 123 TYR A N 1
ATOM 1006 C CA . TYR A 1 123 ? -2.211 -3.68 -14.766 1 97 123 TYR A CA 1
ATOM 1007 C C . TYR A 1 123 ? -3.486 -4.387 -15.211 1 97 123 TYR A C 1
ATOM 1009 O O . TYR A 1 123 ? -4.285 -4.824 -14.383 1 97 123 TYR A O 1
ATOM 1017 N N . ASP A 1 124 ? -3.645 -4.492 -16.516 1 97.31 124 ASP A N 1
ATOM 1018 C CA . ASP A 1 124 ? -4.812 -5.199 -17.031 1 97.31 124 ASP A CA 1
ATOM 1019 C C . ASP A 1 124 ? -4.828 -6.652 -16.562 1 97.31 124 ASP A C 1
ATOM 1021 O O . ASP A 1 124 ? -5.883 -7.18 -16.188 1 97.31 124 ASP A O 1
ATOM 1025 N N . ARG A 1 125 ? -3.643 -7.312 -16.578 1 98.12 125 ARG A N 1
ATOM 1026 C CA . ARG A 1 125 ? -3.504 -8.695 -16.125 1 98.12 125 ARG A CA 1
ATOM 1027 C C . ARG A 1 125 ? -3.766 -8.797 -14.625 1 98.12 125 ARG A C 1
ATOM 1029 O O . ARG A 1 125 ? -4.434 -9.727 -14.172 1 98.12 125 ARG A O 1
ATOM 1036 N N . LEU A 1 126 ? -3.338 -7.828 -13.859 1 98.19 126 LEU A N 1
ATOM 1037 C CA . LEU A 1 126 ? -3.598 -7.785 -12.422 1 98.19 126 LEU A CA 1
ATOM 1038 C C . LEU A 1 126 ? -5.094 -7.684 -12.141 1 98.19 126 LEU A C 1
ATOM 1040 O O . LEU A 1 126 ? -5.617 -8.375 -11.273 1 98.19 126 LEU A O 1
ATOM 1044 N N . LEU A 1 127 ? -5.75 -6.82 -12.898 1 97.81 127 LEU A N 1
ATOM 1045 C CA . LEU A 1 127 ? -7.184 -6.625 -12.703 1 97.81 127 LEU A CA 1
ATOM 1046 C C . LEU A 1 127 ? -7.945 -7.922 -12.945 1 97.81 127 LEU A C 1
ATOM 1048 O O . LEU A 1 127 ? -8.875 -8.242 -12.203 1 97.81 127 LEU A O 1
ATOM 1052 N N . LYS A 1 128 ? -7.5 -8.672 -13.93 1 97.81 128 LYS A N 1
ATOM 1053 C CA . LYS A 1 128 ? -8.133 -9.953 -14.227 1 97.81 128 LYS A CA 1
ATOM 1054 C C . LYS A 1 128 ? -7.93 -10.945 -13.078 1 97.81 128 LYS A C 1
ATOM 1056 O O . LYS A 1 128 ? -8.859 -11.664 -12.703 1 97.81 128 LYS A O 1
ATOM 1061 N N . ILE A 1 129 ? -6.738 -10.961 -12.547 1 98.12 129 ILE A N 1
ATOM 1062 C CA . ILE A 1 129 ? -6.422 -11.859 -11.438 1 98.12 129 ILE A CA 1
ATOM 1063 C C . ILE A 1 129 ? -7.273 -11.492 -10.219 1 98.12 129 ILE A C 1
ATOM 1065 O O . ILE A 1 129 ? -7.891 -12.359 -9.602 1 98.12 129 ILE A O 1
ATOM 1069 N N . PHE A 1 130 ? -7.355 -10.195 -9.867 1 97.44 130 PHE A N 1
ATOM 1070 C CA . PHE A 1 130 ? -8.117 -9.75 -8.703 1 97.44 130 PHE A CA 1
ATOM 1071 C C . PHE A 1 130 ? -9.609 -10 -8.914 1 97.44 130 PHE A C 1
ATOM 1073 O O . PHE A 1 130 ? -10.328 -10.297 -7.961 1 97.44 130 PHE A O 1
ATOM 1080 N N . GLU A 1 131 ? -10.07 -9.891 -10.133 1 96.62 131 GLU A N 1
ATOM 1081 C CA . GLU A 1 131 ? -11.469 -10.172 -10.445 1 96.62 131 GLU A CA 1
ATOM 1082 C C . GLU A 1 131 ? -11.82 -11.625 -10.133 1 96.62 131 GLU A C 1
ATOM 1084 O O . GLU A 1 131 ? -12.891 -11.906 -9.594 1 96.62 131 GLU A O 1
ATOM 1089 N N . VAL A 1 132 ? -10.961 -12.562 -10.508 1 96.62 132 VAL A N 1
ATOM 1090 C CA . VAL A 1 132 ? -11.18 -13.977 -10.227 1 96.62 132 VAL A CA 1
ATOM 1091 C C . VAL A 1 132 ? -11.258 -14.195 -8.711 1 96.62 132 VAL A C 1
ATOM 1093 O O . VAL A 1 132 ? -12.164 -14.875 -8.227 1 96.62 132 VAL A O 1
ATOM 1096 N N . ILE A 1 133 ? -10.375 -13.586 -7.973 1 96.19 133 ILE A N 1
ATOM 1097 C CA . ILE A 1 133 ? -10.32 -13.727 -6.523 1 96.19 133 ILE A CA 1
ATOM 1098 C C . I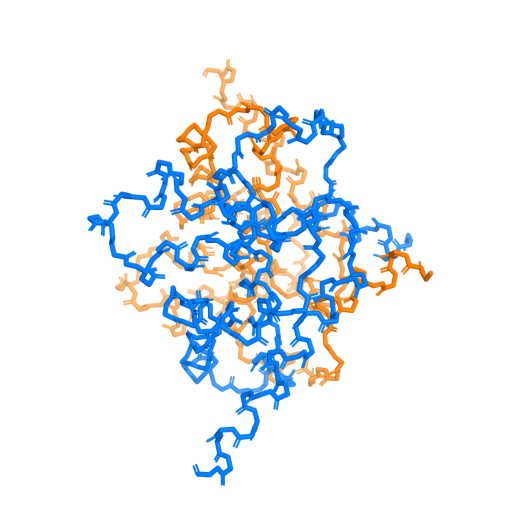LE A 1 133 ? -11.609 -13.188 -5.902 1 96.19 133 ILE A C 1
ATOM 1100 O O . ILE A 1 133 ? -12.219 -13.852 -5.066 1 96.19 133 ILE A O 1
ATOM 1104 N N . GLU A 1 134 ? -12.008 -12.031 -6.316 1 93.81 134 GLU A N 1
ATOM 1105 C CA . GLU A 1 134 ? -13.172 -11.359 -5.746 1 93.81 134 GLU A CA 1
ATOM 1106 C C . GLU A 1 134 ? -14.461 -12.086 -6.098 1 93.81 134 GLU A C 1
ATOM 1108 O O . GLU A 1 134 ? -15.406 -12.102 -5.309 1 93.81 134 GLU A O 1
ATOM 1113 N N . SER A 1 135 ? -14.516 -12.711 -7.266 1 93.25 135 SER A N 1
ATOM 1114 C CA . SER A 1 135 ? -15.68 -13.484 -7.668 1 93.25 135 SER A CA 1
ATOM 1115 C C . SER A 1 135 ? -15.836 -14.742 -6.816 1 93.25 135 SER A C 1
ATOM 1117 O O . SER A 1 135 ? -16.953 -15.18 -6.539 1 93.25 135 SER A O 1
ATOM 1119 N N . CYS A 1 136 ? -14.75 -15.297 -6.383 1 88.44 136 CYS A N 1
ATOM 1120 C CA . CYS A 1 136 ? -14.758 -16.516 -5.574 1 88.44 136 CYS A CA 1
ATOM 1121 C C . CYS A 1 136 ? -15.125 -16.203 -4.129 1 88.44 136 CYS A C 1
ATOM 1123 O O . CYS A 1 136 ? -15.68 -17.062 -3.428 1 88.44 136 CYS A O 1
ATOM 1125 N N . MET A 1 137 ? -14.758 -15.023 -3.604 1 83.56 137 MET A N 1
ATOM 1126 C CA . MET A 1 137 ? -15.055 -14.641 -2.225 1 83.56 137 MET A CA 1
ATOM 1127 C C . MET A 1 137 ? -16.531 -14.32 -2.061 1 83.56 137 MET A C 1
ATOM 1129 O O . MET A 1 137 ? -17.109 -14.523 -0.987 1 83.56 137 MET A O 1
ATOM 1133 N N . HIS A 1 138 ? -17.188 -13.711 -2.93 1 72.69 138 HIS A N 1
ATOM 1134 C CA . HIS A 1 138 ? -18.625 -13.461 -2.893 1 72.69 138 HIS A CA 1
ATOM 1135 C C . HIS A 1 138 ? -19.406 -14.773 -2.92 1 72.69 138 HIS A C 1
ATOM 1137 O O . HIS A 1 138 ? -20.469 -14.883 -2.287 1 72.69 138 HIS A O 1
ATOM 1143 N N . THR A 1 139 ? -18.906 -15.68 -3.494 1 59.94 139 THR A N 1
ATOM 1144 C CA . THR A 1 139 ? -19.594 -16.969 -3.582 1 59.94 139 THR A CA 1
ATOM 1145 C C . THR A 1 139 ? -19.422 -17.75 -2.287 1 59.94 139 THR A C 1
ATOM 1147 O O . THR A 1 139 ? -20.344 -18.453 -1.856 1 59.94 139 THR A O 1
ATOM 1150 N N . GLU A 1 140 ? -18.359 -17.703 -1.645 1 53.5 140 GLU A N 1
ATOM 1151 C CA . GLU A 1 140 ? -18.156 -18.438 -0.397 1 53.5 140 GLU A CA 1
ATOM 1152 C C . GLU A 1 140 ? -18.984 -17.828 0.734 1 53.5 140 GLU A C 1
ATOM 1154 O O . GLU A 1 140 ? -19.328 -18.516 1.7 1 53.5 140 GLU A O 1
ATOM 1159 N N . GLU A 1 141 ? -19.203 -16.562 0.769 1 47.97 141 GLU A N 1
ATOM 1160 C CA . GLU A 1 141 ? -20.094 -15.984 1.776 1 47.97 141 GLU A CA 1
ATOM 1161 C C . GLU A 1 141 ? -21.531 -16.391 1.55 1 47.97 141 GLU A C 1
ATOM 1163 O O . GLU A 1 141 ? -22.391 -16.188 2.416 1 47.97 141 GLU A O 1
ATOM 1168 N N . THR A 1 142 ? -21.969 -16.672 0.344 1 40.78 142 THR A N 1
ATOM 1169 C CA . THR A 1 142 ? -23.344 -17.078 0.092 1 40.78 142 THR A CA 1
ATOM 1170 C C . THR A 1 142 ? -23.562 -18.547 0.485 1 40.78 142 THR A C 1
ATOM 1172 O O . THR A 1 142 ? -24.703 -19.016 0.501 1 40.78 142 THR A O 1
ATOM 1175 N N . TYR A 1 143 ? -22.547 -19.328 0.579 1 35.72 143 TYR A N 1
ATOM 1176 C CA . TYR A 1 143 ? -22.922 -20.656 1.062 1 35.72 143 TYR A CA 1
ATOM 1177 C C . TYR A 1 143 ? -22.719 -20.766 2.568 1 35.72 143 TYR A C 1
ATOM 1179 O O . TYR A 1 143 ? -21.797 -20.172 3.119 1 35.72 143 TYR A O 1
ATOM 1187 N N . MET B 1 1 ? -5.004 -1.685 -24.281 1 60.59 1 MET B N 1
ATOM 1188 C CA . MET B 1 1 ? -5.777 -0.963 -23.266 1 60.59 1 MET B CA 1
ATOM 1189 C C . MET B 1 1 ? -4.902 0.06 -22.547 1 60.59 1 MET B C 1
ATOM 1191 O O . MET B 1 1 ? -3.68 -0.073 -22.516 1 60.59 1 MET B O 1
ATOM 1195 N N . ASP B 1 2 ? -5.402 1.286 -22.234 1 85.5 2 ASP B N 1
ATOM 1196 C CA . ASP B 1 2 ? -4.691 2.443 -21.703 1 85.5 2 ASP B CA 1
ATOM 1197 C C . ASP B 1 2 ? -4.141 2.158 -20.312 1 85.5 2 ASP B C 1
ATOM 1199 O O . ASP B 1 2 ? -4.906 1.991 -19.359 1 85.5 2 ASP B O 1
ATOM 1203 N N . LYS B 1 3 ? -2.834 1.853 -20.281 1 86.56 3 LYS B N 1
ATOM 1204 C CA . LYS B 1 3 ? -2.143 1.5 -19.031 1 86.56 3 LYS B CA 1
ATOM 1205 C C . LYS B 1 3 ? -2.467 2.492 -17.922 1 86.56 3 LYS B C 1
ATOM 1207 O O . LYS B 1 3 ? -2.57 2.111 -16.75 1 86.56 3 LYS B O 1
ATOM 1212 N N . PHE B 1 4 ? -2.707 3.631 -18.328 1 86.38 4 PHE B N 1
ATOM 1213 C CA . PHE B 1 4 ? -3.01 4.66 -17.344 1 86.38 4 PHE B CA 1
ATOM 1214 C C . PHE B 1 4 ? -4.395 4.445 -16.734 1 86.38 4 PHE B C 1
ATOM 1216 O O . PHE B 1 4 ? -4.578 4.578 -15.523 1 86.38 4 PHE B O 1
ATOM 1223 N N . LYS B 1 5 ? -5.23 4.105 -17.531 1 89.88 5 LYS B N 1
ATOM 1224 C CA . LYS B 1 5 ? -6.59 3.83 -17.078 1 89.88 5 LYS B CA 1
ATOM 1225 C C . LYS B 1 5 ? -6.637 2.586 -16.188 1 89.88 5 LYS B C 1
ATOM 1227 O O . LYS B 1 5 ? -7.355 2.555 -15.188 1 89.88 5 LYS B O 1
ATOM 1232 N N . ASP B 1 6 ? -5.887 1.618 -16.562 1 93.06 6 ASP B N 1
ATOM 1233 C CA . ASP B 1 6 ? -5.859 0.374 -15.805 1 93.06 6 ASP B CA 1
ATOM 1234 C C . ASP B 1 6 ? -5.223 0.584 -14.43 1 93.06 6 ASP B C 1
ATOM 1236 O O . ASP B 1 6 ? -5.664 -0.003 -13.438 1 93.06 6 ASP B O 1
ATOM 1240 N N . LEU B 1 7 ? -4.18 1.444 -14.414 1 93.44 7 LEU B N 1
ATOM 1241 C CA . LEU B 1 7 ? -3.561 1.768 -13.141 1 93.44 7 LEU B CA 1
ATOM 1242 C C . LEU B 1 7 ? -4.555 2.459 -12.211 1 93.44 7 LEU B C 1
ATOM 1244 O O . LEU B 1 7 ? -4.637 2.133 -11.023 1 93.44 7 LEU B O 1
ATOM 1248 N N . LYS B 1 8 ? -5.262 3.365 -12.75 1 92.44 8 LYS B N 1
ATOM 1249 C CA . LYS B 1 8 ? -6.289 4.047 -11.969 1 92.44 8 LYS B CA 1
ATOM 1250 C C . LYS B 1 8 ? -7.328 3.061 -11.445 1 92.44 8 LYS B C 1
ATOM 1252 O O . LYS B 1 8 ? -7.719 3.125 -10.281 1 92.44 8 LYS B O 1
ATOM 1257 N N . LYS B 1 9 ? -7.73 2.15 -12.273 1 94 9 LYS B N 1
ATOM 1258 C CA . LYS B 1 9 ? -8.75 1.167 -11.914 1 94 9 LYS B CA 1
ATOM 1259 C C . LYS B 1 9 ? -8.25 0.241 -10.805 1 94 9 LYS B C 1
ATOM 1261 O O . LYS B 1 9 ? -9.047 -0.283 -10.023 1 94 9 LYS B O 1
ATOM 1266 N N . LEU B 1 10 ? -6.957 0.098 -10.719 1 95.31 10 LEU B N 1
ATOM 1267 C CA . LEU B 1 10 ? -6.383 -0.768 -9.695 1 95.31 10 LEU B CA 1
ATOM 1268 C C . LEU B 1 10 ? -6.656 -0.216 -8.305 1 95.31 10 LEU B C 1
ATOM 1270 O O . LEU B 1 10 ? -6.875 -0.98 -7.359 1 95.31 10 LEU B O 1
ATOM 1274 N N . PHE B 1 11 ? -6.656 1.178 -8.203 1 94.25 11 PHE B N 1
ATOM 1275 C CA . PHE B 1 11 ? -6.668 1.735 -6.852 1 94.25 11 PHE B CA 1
ATOM 1276 C C . PHE B 1 11 ? -7.852 2.678 -6.668 1 94.25 11 PHE B C 1
ATOM 1278 O O . PHE B 1 11 ? -7.996 3.299 -5.613 1 94.25 11 PHE B O 1
ATOM 1285 N N . THR B 1 12 ? -8.539 2.893 -7.617 1 84.56 12 THR B N 1
ATOM 1286 C CA . THR B 1 12 ? -9.641 3.836 -7.488 1 84.56 12 THR B CA 1
ATOM 1287 C C . THR B 1 12 ? -10.977 3.131 -7.68 1 84.56 12 THR B C 1
ATOM 1289 O O . THR B 1 12 ? -11.18 2.428 -8.672 1 84.56 12 THR B O 1
ATOM 1292 N N . PHE B 1 13 ? -11.555 3.287 -6.602 1 75.38 13 PHE B N 1
ATOM 1293 C CA . PHE B 1 13 ? -12.914 2.754 -6.625 1 75.38 13 PHE B CA 1
ATOM 1294 C C . PHE B 1 13 ? -13.938 3.881 -6.637 1 75.38 13 PHE B C 1
ATOM 1296 O O . PHE B 1 13 ? -13.648 4.992 -6.191 1 75.38 13 PHE B O 1
ATOM 1303 N N . LEU B 1 14 ? -14.977 3.66 -7.273 1 67 14 LEU B N 1
ATOM 1304 C CA . LEU B 1 14 ? -15.961 4.68 -7.621 1 67 14 LEU B CA 1
ATOM 1305 C C . LEU B 1 14 ? -17 4.832 -6.508 1 67 14 LEU B C 1
ATOM 1307 O O . LEU B 1 14 ? -17.219 3.902 -5.734 1 67 14 LEU B O 1
ATOM 1311 N N . ASP B 1 15 ? -17.203 6.199 -6.176 1 86.81 15 ASP B N 1
ATOM 1312 C CA . ASP B 1 15 ? -18.438 6.699 -5.555 1 86.81 15 ASP B CA 1
ATOM 1313 C C . ASP B 1 15 ? -18.234 6.922 -4.059 1 86.81 15 ASP B C 1
ATOM 1315 O O . ASP B 1 15 ? -18.922 6.309 -3.238 1 86.81 15 ASP B O 1
ATOM 1319 N N . LEU B 1 16 ? -17.359 7.816 -3.732 1 94.12 16 LEU B N 1
ATOM 1320 C CA . LEU B 1 16 ? -17.125 8.203 -2.346 1 94.12 16 LEU B CA 1
ATOM 1321 C C . LEU B 1 16 ? -18.203 9.172 -1.865 1 94.12 16 LEU B C 1
ATOM 1323 O O . LEU B 1 16 ? -18.703 9.984 -2.643 1 94.12 16 LEU B O 1
ATOM 1327 N N . ALA B 1 17 ? -18.578 8.977 -0.639 1 96.38 17 ALA B N 1
ATOM 1328 C CA . ALA B 1 17 ? -19.469 9.953 -0.007 1 96.38 17 ALA B CA 1
ATOM 1329 C C . ALA B 1 17 ? -18.781 11.305 0.148 1 96.38 17 ALA B C 1
ATOM 1331 O O . ALA B 1 17 ? -17.594 11.445 -0.183 1 96.38 17 ALA B O 1
ATOM 1332 N N . ASP B 1 18 ? -19.641 12.25 0.535 1 96.62 18 ASP B N 1
ATOM 1333 C CA . ASP B 1 18 ? -19.031 13.523 0.922 1 96.62 18 ASP B CA 1
ATOM 1334 C C . ASP B 1 18 ? -17.891 13.305 1.927 1 96.62 18 ASP B C 1
ATOM 1336 O O . ASP B 1 18 ? -18.047 12.531 2.877 1 96.62 18 ASP B O 1
ATOM 1340 N N . PHE B 1 19 ? -16.781 13.953 1.68 1 96.75 19 PHE B N 1
ATOM 1341 C CA . PHE B 1 19 ? -15.594 13.727 2.484 1 96.75 19 PHE B CA 1
ATOM 1342 C C . PHE B 1 19 ? -15.836 14.109 3.939 1 96.75 19 PHE B C 1
ATOM 1344 O O . PHE B 1 19 ? -15.164 13.602 4.844 1 96.75 19 PHE B O 1
ATOM 1351 N N . ARG B 1 20 ? -16.859 14.992 4.211 1 96 20 ARG B N 1
ATOM 1352 C CA . ARG B 1 20 ? -17.203 15.391 5.574 1 96 20 ARG B CA 1
ATOM 1353 C C . ARG B 1 20 ? -17.859 14.25 6.332 1 96 20 ARG B C 1
ATOM 1355 O O . ARG B 1 20 ? -17.922 14.266 7.562 1 96 20 ARG B O 1
ATOM 1362 N N . GLU B 1 21 ? -18.281 13.242 5.547 1 97.31 21 GLU B N 1
ATOM 1363 C CA . GLU B 1 21 ? -19 12.117 6.156 1 97.31 21 GLU B CA 1
ATOM 1364 C C . GLU B 1 21 ? -18.062 10.93 6.383 1 97.31 21 GLU B C 1
ATOM 1366 O O . GLU B 1 21 ? -18.469 9.922 6.969 1 97.31 21 GLU B O 1
ATOM 1371 N N . ILE B 1 22 ? -16.875 11.016 5.891 1 97.5 22 ILE B N 1
ATOM 1372 C CA . ILE B 1 22 ? -15.914 9.93 6.02 1 97.5 22 ILE B CA 1
ATOM 1373 C C . ILE B 1 22 ? -15.117 10.094 7.309 1 97.5 22 ILE B C 1
ATOM 1375 O O . ILE B 1 22 ? -14.531 11.156 7.551 1 97.5 22 ILE B O 1
ATOM 1379 N N . PRO B 1 23 ? -15.164 9.031 8.18 1 97.75 23 PRO B N 1
ATOM 1380 C CA . PRO B 1 23 ? -14.367 9.109 9.398 1 97.75 23 PRO B CA 1
ATOM 1381 C C . PRO B 1 23 ? -12.898 9.453 9.117 1 97.75 23 PRO B C 1
ATOM 1383 O O . PRO B 1 23 ? -12.305 8.914 8.18 1 97.75 23 PRO B O 1
ATOM 1386 N N . ILE B 1 24 ? -12.383 10.281 9.953 1 98.06 24 ILE B N 1
ATOM 1387 C CA . ILE B 1 24 ? -11.039 10.805 9.773 1 98.06 24 ILE B CA 1
ATOM 1388 C C . ILE B 1 24 ? -10.031 9.656 9.805 1 98.06 24 ILE B C 1
ATOM 1390 O O . ILE B 1 24 ? -9.039 9.672 9.07 1 98.06 24 ILE B O 1
ATOM 1394 N N . ASP B 1 25 ? -10.227 8.609 10.578 1 97.81 25 ASP B N 1
ATOM 1395 C CA . ASP B 1 25 ? -9.312 7.473 10.695 1 97.81 25 ASP B CA 1
ATOM 1396 C C . ASP B 1 25 ? -9.258 6.668 9.398 1 97.81 25 ASP B C 1
ATOM 1398 O O . ASP B 1 25 ? -8.281 5.969 9.133 1 97.81 25 ASP B O 1
ATOM 1402 N N . ASN B 1 26 ? -10.344 6.785 8.594 1 98.19 26 ASN B N 1
ATOM 1403 C CA . ASN B 1 26 ? -10.336 6.078 7.316 1 98.19 26 ASN B CA 1
ATOM 1404 C C . ASN B 1 26 ? -9.336 6.691 6.336 1 98.19 26 ASN B C 1
ATOM 1406 O O . ASN B 1 26 ? -8.727 5.977 5.539 1 98.19 26 ASN B O 1
ATOM 1410 N N . PHE B 1 27 ? -9.164 8.016 6.445 1 98.5 27 PHE B N 1
ATOM 1411 C CA . PHE B 1 27 ? -8.141 8.656 5.629 1 98.5 27 PHE B CA 1
ATOM 1412 C C . PHE B 1 27 ? -6.75 8.148 6.008 1 98.5 27 PHE B C 1
ATOM 1414 O O . PHE B 1 27 ? -5.938 7.836 5.133 1 98.5 27 PHE B O 1
ATOM 1421 N N . ALA B 1 28 ? -6.531 8.008 7.297 1 98.38 28 ALA B N 1
ATOM 1422 C CA . ALA B 1 28 ? -5.23 7.539 7.77 1 98.38 28 ALA B CA 1
ATOM 1423 C C . ALA B 1 28 ? -4.969 6.102 7.32 1 98.38 28 ALA B C 1
ATOM 1425 O O . ALA B 1 28 ? -3.842 5.754 6.961 1 98.38 28 ALA B O 1
ATOM 1426 N N . TYR B 1 29 ? -6.004 5.328 7.297 1 98 29 TYR B N 1
ATOM 1427 C CA . TYR B 1 29 ? -5.906 3.93 6.898 1 98 29 TYR B CA 1
ATOM 1428 C C . TYR B 1 29 ? -5.465 3.807 5.445 1 98 29 TYR B C 1
ATOM 1430 O O . TYR B 1 29 ? -4.59 2.998 5.121 1 98 29 TYR B O 1
ATOM 1438 N N . ILE B 1 30 ? -6.012 4.664 4.598 1 98.12 30 ILE B N 1
ATOM 1439 C CA . ILE B 1 30 ? -5.656 4.676 3.182 1 98.12 30 ILE B CA 1
ATOM 1440 C C . ILE B 1 30 ? -4.281 5.309 2.996 1 98.12 30 ILE B C 1
ATOM 1442 O O . ILE B 1 30 ? -3.461 4.816 2.219 1 98.12 30 ILE B O 1
ATOM 1446 N N . GLY B 1 31 ? -4.055 6.363 3.729 1 98.69 31 GLY B N 1
ATOM 1447 C CA . GLY B 1 31 ? -2.783 7.062 3.621 1 98.69 31 GLY B CA 1
ATOM 1448 C C . GLY B 1 31 ? -1.59 6.176 3.93 1 98.69 31 GLY B C 1
ATOM 1449 O O . GLY B 1 31 ? -0.565 6.246 3.248 1 98.69 31 GLY B O 1
ATOM 1450 N N . ASP B 1 32 ? -1.756 5.348 4.922 1 98.44 32 ASP B N 1
ATOM 1451 C CA . ASP B 1 32 ? -0.694 4.418 5.289 1 98.44 32 ASP B CA 1
ATOM 1452 C C . ASP B 1 32 ? -0.321 3.518 4.113 1 98.44 32 ASP B C 1
ATOM 1454 O O . ASP B 1 32 ? 0.862 3.293 3.846 1 98.44 32 ASP B O 1
ATOM 1458 N N . ALA B 1 33 ? -1.281 3.025 3.402 1 98.5 33 ALA B N 1
ATOM 1459 C CA . ALA B 1 33 ? -1.041 2.139 2.268 1 98.5 33 ALA B CA 1
ATOM 1460 C C . ALA B 1 33 ? -0.42 2.9 1.1 1 98.5 33 ALA B C 1
ATOM 1462 O O . ALA B 1 33 ? 0.441 2.371 0.393 1 98.5 33 ALA B O 1
ATOM 1463 N N . VAL B 1 34 ? -0.827 4.137 0.903 1 98.62 34 VAL B N 1
ATOM 1464 C CA . VAL B 1 34 ? -0.287 4.969 -0.168 1 98.62 34 VAL B CA 1
ATOM 1465 C C . VAL B 1 34 ? 1.198 5.227 0.077 1 98.62 34 VAL B C 1
ATOM 1467 O O . VAL B 1 34 ? 2.021 5.051 -0.825 1 98.62 34 VAL B O 1
ATOM 1470 N N . ILE B 1 35 ? 1.517 5.574 1.276 1 98.69 35 ILE B N 1
ATOM 1471 C CA . ILE B 1 35 ? 2.9 5.871 1.632 1 98.69 35 ILE B CA 1
ATOM 1472 C C . ILE B 1 35 ? 3.748 4.609 1.501 1 98.69 35 ILE B C 1
ATOM 1474 O O . ILE B 1 35 ? 4.855 4.648 0.957 1 98.69 35 ILE B O 1
ATOM 1478 N N . ALA B 1 36 ? 3.186 3.514 1.952 1 98.5 36 ALA B N 1
ATOM 1479 C CA . ALA B 1 36 ? 3.914 2.248 1.884 1 98.5 36 ALA B CA 1
ATOM 1480 C C . ALA B 1 36 ? 4.27 1.898 0.442 1 98.5 36 ALA B C 1
ATOM 1482 O O . ALA B 1 36 ? 5.426 1.596 0.139 1 98.5 36 ALA B O 1
ATOM 1483 N N . LEU B 1 37 ? 3.332 1.978 -0.443 1 98.38 37 LEU B N 1
ATOM 1484 C CA . LEU B 1 37 ? 3.613 1.623 -1.83 1 98.38 37 LEU B CA 1
ATOM 1485 C C . LEU B 1 37 ? 4.598 2.607 -2.455 1 98.38 37 LEU B C 1
ATOM 1487 O O . LEU B 1 37 ? 5.539 2.201 -3.139 1 98.38 37 LEU B O 1
ATOM 1491 N N . ARG B 1 38 ? 4.422 3.879 -2.188 1 97.81 38 ARG B N 1
ATOM 1492 C CA . ARG B 1 38 ? 5.312 4.887 -2.76 1 97.81 38 ARG B CA 1
ATOM 1493 C C . ARG B 1 38 ? 6.758 4.641 -2.344 1 97.81 38 ARG B C 1
ATOM 1495 O O . ARG B 1 38 ? 7.656 4.621 -3.188 1 97.81 38 ARG B O 1
ATOM 1502 N N . TYR B 1 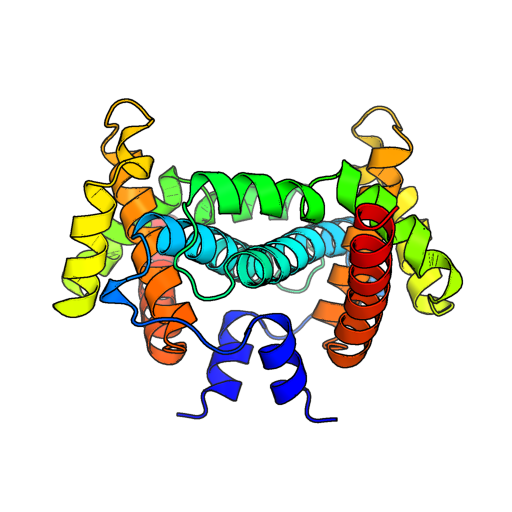39 ? 6.945 4.375 -1.126 1 97.19 39 TYR B N 1
ATOM 1503 C CA . TYR B 1 39 ? 8.328 4.367 -0.651 1 97.19 39 TYR B CA 1
ATOM 1504 C C . TYR B 1 39 ? 8.945 2.982 -0.792 1 97.19 39 TYR B C 1
ATOM 1506 O O . TYR B 1 39 ? 10.164 2.85 -0.939 1 97.19 39 TYR B O 1
ATOM 1514 N N . LYS B 1 40 ? 8.125 1.914 -0.759 1 97.75 40 LYS B N 1
ATOM 1515 C CA . LYS B 1 40 ? 8.672 0.619 -1.152 1 97.75 40 LYS B CA 1
ATOM 1516 C C . LYS B 1 40 ? 9.156 0.645 -2.598 1 97.75 40 LYS B C 1
ATOM 1518 O O . LYS B 1 40 ? 10.219 0.105 -2.91 1 97.75 40 LYS B O 1
ATOM 1523 N N . MET B 1 41 ? 8.367 1.332 -3.412 1 97.25 41 MET B N 1
ATOM 1524 C CA . MET B 1 41 ? 8.789 1.504 -4.801 1 97.25 41 MET B CA 1
ATOM 1525 C C . MET B 1 41 ? 10.055 2.342 -4.891 1 97.25 41 MET B C 1
ATOM 1527 O O . MET B 1 41 ? 10.969 2.016 -5.648 1 97.25 41 MET B O 1
ATOM 1531 N N . LYS B 1 42 ? 10.117 3.373 -4.133 1 95.31 42 LYS B N 1
ATOM 1532 C CA . LYS B 1 42 ? 11.273 4.266 -4.191 1 95.31 42 LYS B CA 1
ATOM 1533 C C . LYS B 1 42 ? 12.555 3.543 -3.781 1 95.31 42 LYS B C 1
ATOM 1535 O O . LYS B 1 42 ? 13.578 3.648 -4.461 1 95.31 42 LYS B O 1
ATOM 1540 N N . VAL B 1 43 ? 12.531 2.791 -2.701 1 95.5 43 VAL B N 1
ATOM 1541 C CA . VAL B 1 43 ? 13.742 2.186 -2.158 1 95.5 43 VAL B CA 1
ATOM 1542 C C . VAL B 1 43 ? 14.164 0.999 -3.023 1 95.5 43 VAL B C 1
ATOM 1544 O O . VAL B 1 43 ? 15.281 0.499 -2.904 1 95.5 43 VAL B O 1
ATOM 1547 N N . LEU B 1 44 ? 13.211 0.54 -3.84 1 96.5 44 LEU B N 1
ATOM 1548 C CA . LEU B 1 44 ? 13.508 -0.567 -4.742 1 96.5 44 LEU B CA 1
ATOM 1549 C C . LEU B 1 44 ? 14.609 -0.187 -5.723 1 96.5 44 LEU B C 1
ATOM 1551 O O . LEU B 1 44 ? 15.406 -1.036 -6.129 1 96.5 44 LEU B O 1
ATOM 1555 N N . GLU B 1 45 ? 14.703 1.14 -6.125 1 94.69 45 GLU B N 1
ATOM 1556 C CA . GLU B 1 45 ? 15.672 1.642 -7.098 1 94.69 45 GLU B CA 1
ATOM 1557 C C . GLU B 1 45 ? 15.602 0.849 -8.398 1 94.69 45 GLU B C 1
ATOM 1559 O O . GLU B 1 45 ? 14.539 0.73 -9.008 1 94.69 45 GLU B O 1
ATOM 1564 N N . ASP B 1 46 ? 16.688 0.248 -8.812 1 95.88 46 ASP B N 1
ATOM 1565 C CA . ASP B 1 46 ? 16.656 -0.524 -10.047 1 95.88 46 ASP B CA 1
ATOM 1566 C C . ASP B 1 46 ? 16.25 -1.971 -9.781 1 95.88 46 ASP B C 1
ATOM 1568 O O . ASP B 1 46 ? 16.188 -2.787 -10.703 1 95.88 46 ASP B O 1
ATOM 1572 N N . GLY B 1 47 ? 15.969 -2.334 -8.578 1 96.25 47 GLY B N 1
ATOM 1573 C CA . GLY B 1 47 ? 15.398 -3.613 -8.195 1 96.25 47 GLY B CA 1
ATOM 1574 C C . GLY B 1 47 ? 16.438 -4.621 -7.738 1 96.25 47 GLY B C 1
ATOM 1575 O O . GLY B 1 47 ? 16.094 -5.648 -7.152 1 96.25 47 GLY B O 1
ATOM 1576 N N . ARG B 1 48 ? 17.766 -4.301 -7.867 1 97.12 48 ARG B N 1
ATOM 1577 C CA . ARG B 1 48 ? 18.797 -5.309 -7.668 1 97.12 48 ARG B CA 1
ATOM 1578 C C . ARG B 1 48 ? 19.25 -5.355 -6.211 1 97.12 48 ARG B C 1
ATOM 1580 O O . ARG B 1 48 ? 19.922 -6.293 -5.793 1 97.12 48 ARG B O 1
ATOM 1587 N N . LYS B 1 49 ? 18.844 -4.359 -5.395 1 95.94 49 LYS B N 1
ATOM 1588 C CA . LYS B 1 49 ? 19.25 -4.344 -3.99 1 95.94 49 LYS B CA 1
ATOM 1589 C C . LYS B 1 49 ? 18.734 -5.586 -3.264 1 95.94 49 LYS B C 1
ATOM 1591 O O . LYS B 1 49 ? 17.641 -6.078 -3.553 1 95.94 49 LYS B O 1
ATOM 1596 N N . LYS B 1 50 ? 19.516 -5.984 -2.316 1 96.12 50 LYS B N 1
ATOM 1597 C CA . LYS B 1 50 ? 19.094 -7.113 -1.491 1 96.12 50 LYS B CA 1
ATOM 1598 C C . LYS B 1 50 ? 17.812 -6.789 -0.726 1 96.12 50 LYS B C 1
ATOM 1600 O O . LYS B 1 50 ? 17.641 -5.668 -0.235 1 96.12 50 LYS B O 1
ATOM 1605 N N . THR B 1 51 ? 16.969 -7.812 -0.583 1 95.44 51 THR B N 1
ATOM 1606 C CA . THR B 1 51 ? 15.664 -7.633 0.031 1 95.44 51 THR B CA 1
ATOM 1607 C C . THR B 1 51 ? 15.797 -7.078 1.445 1 95.44 51 THR B C 1
ATOM 1609 O O . THR B 1 51 ? 15.047 -6.184 1.842 1 95.44 51 THR B O 1
ATOM 1612 N N . ARG B 1 52 ? 16.734 -7.594 2.164 1 94.44 52 ARG B N 1
ATOM 1613 C CA . ARG B 1 52 ? 16.953 -7.129 3.529 1 94.44 52 ARG B CA 1
ATOM 1614 C C . ARG B 1 52 ? 17.25 -5.633 3.559 1 94.44 52 ARG B C 1
ATOM 1616 O O . ARG B 1 52 ? 16.766 -4.918 4.441 1 94.44 52 ARG B O 1
ATOM 1623 N N . LYS B 1 53 ? 18.062 -5.191 2.674 1 96.62 53 LYS B N 1
ATOM 1624 C CA . LYS B 1 53 ? 18.406 -3.775 2.605 1 96.62 53 LYS B 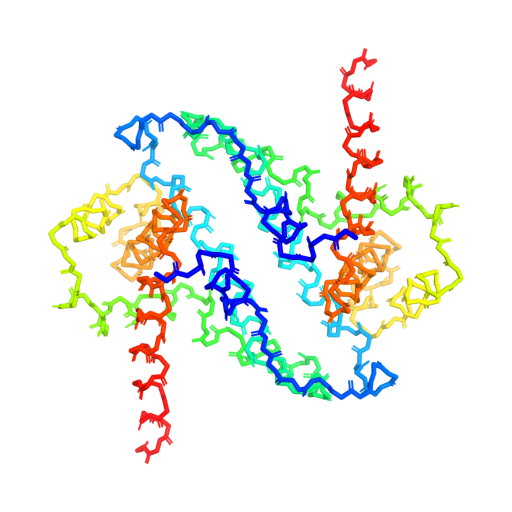CA 1
ATOM 1625 C C . LYS B 1 53 ? 17.203 -2.932 2.223 1 96.62 53 LYS B C 1
ATOM 1627 O O . LYS B 1 53 ? 16.984 -1.851 2.775 1 96.62 53 LYS B O 1
ATOM 1632 N N . ILE B 1 54 ? 16.422 -3.398 1.314 1 96.62 54 ILE B N 1
ATOM 1633 C CA . ILE B 1 54 ? 15.211 -2.707 0.896 1 96.62 54 ILE B CA 1
ATOM 1634 C C . ILE B 1 54 ? 14.266 -2.549 2.088 1 96.62 54 ILE B C 1
ATOM 1636 O O . ILE B 1 54 ? 13.727 -1.465 2.32 1 96.62 54 ILE B O 1
ATOM 1640 N N . ASN B 1 55 ? 14.109 -3.645 2.795 1 96 55 ASN B N 1
ATOM 1641 C CA . ASN B 1 55 ? 13.25 -3.607 3.971 1 96 55 ASN B CA 1
ATOM 1642 C C . ASN B 1 55 ? 13.742 -2.592 4.996 1 96 55 ASN B C 1
ATOM 1644 O O . ASN B 1 55 ? 12.969 -1.753 5.465 1 96 55 ASN B O 1
ATOM 1648 N N . ASP B 1 56 ? 14.977 -2.629 5.242 1 96.38 56 ASP B N 1
ATOM 1649 C CA . ASP B 1 56 ? 15.57 -1.713 6.211 1 96.38 56 ASP B CA 1
ATOM 1650 C C . ASP B 1 56 ? 15.414 -0.261 5.762 1 96.38 56 ASP B C 1
ATOM 1652 O O . ASP B 1 56 ? 15.039 0.603 6.559 1 96.38 56 ASP B O 1
ATOM 1656 N N . ASP B 1 57 ? 15.688 -0.011 4.523 1 95.88 57 ASP B N 1
ATOM 1657 C CA . ASP B 1 57 ? 15.57 1.336 3.973 1 95.88 57 ASP B CA 1
ATOM 1658 C C . ASP B 1 57 ? 14.125 1.827 4.031 1 95.88 57 ASP B C 1
ATOM 1660 O O . ASP B 1 57 ? 13.875 3.006 4.289 1 95.88 57 ASP B O 1
ATOM 1664 N N . SER B 1 58 ? 13.195 0.937 3.773 1 96.75 58 SER B N 1
ATOM 1665 C CA . SER B 1 58 ? 11.797 1.333 3.719 1 96.75 58 SER B CA 1
ATOM 1666 C C . SER B 1 58 ? 11.289 1.758 5.094 1 96.75 58 SER B C 1
ATOM 1668 O O . SER B 1 58 ? 10.445 2.654 5.199 1 96.75 58 SER B O 1
ATOM 1670 N N . ILE B 1 59 ? 11.75 1.123 6.129 1 96.56 59 ILE B N 1
ATOM 1671 C CA . ILE B 1 59 ? 11.312 1.423 7.488 1 96.56 59 ILE B CA 1
ATOM 1672 C C . ILE B 1 59 ? 11.539 2.904 7.789 1 96.56 59 ILE B C 1
ATOM 1674 O O . ILE B 1 59 ? 10.734 3.533 8.477 1 96.56 59 ILE B O 1
ATOM 1678 N N . ASN B 1 60 ? 12.523 3.516 7.188 1 95.06 60 ASN B N 1
ATOM 1679 C CA . ASN B 1 60 ? 12.844 4.926 7.375 1 95.06 60 ASN B CA 1
ATOM 1680 C C . ASN B 1 60 ? 11.797 5.828 6.73 1 95.06 60 ASN B C 1
ATOM 1682 O O . ASN B 1 60 ? 11.789 7.039 6.957 1 95.06 60 ASN B O 1
ATOM 1686 N N . PHE B 1 61 ? 10.867 5.176 6.043 1 96.81 61 PHE B N 1
ATOM 1687 C CA . PHE B 1 61 ? 9.875 5.98 5.328 1 96.81 61 PHE B CA 1
ATOM 1688 C C . PHE B 1 61 ? 8.461 5.574 5.723 1 96.81 61 PHE B C 1
ATOM 1690 O O . PHE B 1 61 ? 7.523 6.363 5.594 1 96.81 61 PHE B O 1
ATOM 1697 N N . ILE B 1 62 ? 8.328 4.324 6.219 1 97.75 62 ILE B N 1
ATOM 1698 C CA . ILE B 1 62 ? 6.953 3.854 6.309 1 97.75 62 ILE B CA 1
ATOM 1699 C C . ILE B 1 62 ? 6.586 3.605 7.77 1 97.75 62 ILE B C 1
ATOM 1701 O O . ILE B 1 62 ? 5.438 3.275 8.078 1 97.75 62 ILE B O 1
ATOM 1705 N N . SER B 1 63 ? 7.512 3.82 8.68 1 96.62 63 SER B N 1
ATOM 1706 C CA . SER B 1 63 ? 7.227 3.645 10.102 1 96.62 63 SER B CA 1
ATOM 1707 C C . SER B 1 63 ? 6.469 4.84 10.672 1 96.62 63 SER B C 1
ATOM 1709 O O . SER B 1 63 ? 6.52 5.938 10.102 1 96.62 63 SER B O 1
ATOM 1711 N N . ALA B 1 64 ? 5.816 4.551 11.844 1 95 64 ALA B N 1
ATOM 1712 C CA . ALA B 1 64 ? 5.148 5.641 12.547 1 95 64 ALA B CA 1
ATOM 1713 C C . ALA B 1 64 ? 6.137 6.746 12.914 1 95 64 ALA B C 1
ATOM 1715 O O . ALA B 1 64 ? 5.809 7.934 12.828 1 95 64 ALA B O 1
ATOM 1716 N N . LYS B 1 65 ? 7.254 6.336 13.305 1 95.06 65 LYS B N 1
ATOM 1717 C CA . LYS B 1 65 ? 8.305 7.293 13.641 1 95.06 65 LYS B CA 1
ATOM 1718 C C . LYS B 1 65 ? 8.648 8.172 12.445 1 95.06 65 LYS B C 1
ATOM 1720 O O . LYS B 1 65 ? 8.773 9.391 12.578 1 95.06 65 LYS B O 1
ATOM 1725 N N . ALA B 1 66 ? 8.844 7.605 11.312 1 96.62 66 ALA B N 1
ATOM 1726 C CA . ALA B 1 66 ? 9.125 8.359 10.094 1 96.62 66 ALA B CA 1
ATOM 1727 C C . ALA B 1 66 ? 7.992 9.32 9.766 1 96.62 66 ALA B C 1
ATOM 1729 O O . ALA B 1 66 ? 8.234 10.492 9.453 1 96.62 66 ALA B O 1
ATOM 1730 N N . HIS B 1 67 ? 6.758 8.828 9.859 1 98.06 67 HIS B N 1
ATOM 1731 C CA . HIS B 1 67 ? 5.59 9.641 9.531 1 98.06 67 HIS B CA 1
ATOM 1732 C C . HIS B 1 67 ? 5.484 10.852 10.453 1 98.06 67 HIS B C 1
ATOM 1734 O O . HIS B 1 67 ? 5.121 11.945 10.016 1 98.06 67 HIS B O 1
ATOM 1740 N N . SER B 1 68 ? 5.789 10.562 11.703 1 96.81 68 SER B N 1
ATOM 1741 C CA . SER B 1 68 ? 5.793 11.664 12.664 1 96.81 68 SER B CA 1
ATOM 1742 C C . SER B 1 68 ? 6.832 12.719 12.297 1 96.81 68 SER B C 1
ATOM 1744 O O . SER B 1 68 ? 6.582 13.914 12.43 1 96.81 68 SER B O 1
ATOM 1746 N N . LYS B 1 69 ? 7.941 12.336 11.812 1 96.5 69 LYS B N 1
ATOM 1747 C CA . LYS B 1 69 ? 8.984 13.258 11.383 1 96.5 69 LYS B CA 1
ATOM 1748 C C . LYS B 1 69 ? 8.586 13.969 10.086 1 96.5 69 LYS B C 1
ATOM 1750 O O . LYS B 1 69 ? 8.891 15.148 9.906 1 96.5 69 LYS B O 1
ATOM 1755 N N . PHE B 1 70 ? 7.984 13.266 9.195 1 97.94 70 PHE B N 1
ATOM 1756 C CA . PHE B 1 70 ? 7.57 13.82 7.91 1 97.94 70 PHE B CA 1
ATOM 1757 C C . PHE B 1 70 ? 6.652 15.016 8.109 1 97.94 70 PHE B C 1
ATOM 1759 O O . PHE B 1 70 ? 6.812 16.047 7.449 1 97.94 70 PHE B O 1
ATOM 1766 N N . ILE B 1 71 ? 5.688 14.797 9.008 1 97.69 71 ILE B N 1
ATOM 1767 C CA . ILE B 1 71 ? 4.699 15.859 9.18 1 97.69 71 ILE B CA 1
ATOM 1768 C C . ILE B 1 71 ? 5.391 17.125 9.672 1 97.69 71 ILE B C 1
ATOM 1770 O O . ILE B 1 71 ? 4.992 18.234 9.305 1 97.69 71 ILE B O 1
ATOM 1774 N N . ASP B 1 72 ? 6.406 17.016 10.484 1 96.38 72 ASP B N 1
ATOM 1775 C CA . ASP B 1 72 ? 7.137 18.172 10.992 1 96.38 72 ASP B CA 1
ATOM 1776 C C . ASP B 1 72 ? 7.797 18.938 9.852 1 96.38 72 ASP B C 1
ATOM 1778 O O . ASP B 1 72 ? 8.023 20.141 9.953 1 96.38 72 ASP B O 1
ATOM 1782 N N . LYS B 1 73 ? 8.07 18.312 8.758 1 96.25 73 LYS B N 1
ATOM 1783 C CA . LYS B 1 73 ? 8.773 18.922 7.637 1 96.25 73 LYS B CA 1
ATOM 1784 C C . LYS B 1 73 ? 7.805 19.625 6.699 1 96.25 73 LYS B C 1
ATOM 1786 O O . LYS B 1 73 ? 8.203 20.531 5.957 1 96.25 73 LYS B O 1
ATOM 1791 N N . VAL B 1 74 ? 6.539 19.281 6.789 1 97.81 74 VAL B N 1
ATOM 1792 C CA . VAL B 1 74 ? 5.668 19.766 5.73 1 97.81 74 VAL B CA 1
ATOM 1793 C C . VAL B 1 74 ? 4.488 20.531 6.34 1 97.81 74 VAL B C 1
ATOM 1795 O O . VAL B 1 74 ? 3.691 21.125 5.621 1 97.81 74 VAL B O 1
ATOM 1798 N N . LEU B 1 75 ? 4.398 20.531 7.598 1 97.56 75 LEU B N 1
ATOM 1799 C CA . LEU B 1 75 ? 3.24 21.109 8.273 1 97.56 75 LEU B CA 1
ATOM 1800 C C . LEU B 1 75 ? 3.039 22.562 7.863 1 97.56 75 LEU B C 1
ATOM 1802 O O . LEU B 1 75 ? 1.906 22.984 7.641 1 97.56 75 LEU B O 1
ATOM 1806 N N . ASP B 1 76 ? 4.047 23.297 7.711 1 96.5 76 ASP B N 1
ATOM 1807 C CA . ASP B 1 76 ? 3.977 24.719 7.406 1 96.5 76 ASP B CA 1
ATOM 1808 C C . ASP B 1 76 ? 3.613 24.953 5.941 1 96.5 76 ASP B C 1
ATOM 1810 O O . ASP B 1 76 ? 3.338 26.078 5.535 1 96.5 76 ASP B O 1
ATOM 1814 N N . LYS B 1 77 ? 3.588 23.922 5.156 1 97.12 77 LYS B N 1
ATOM 1815 C CA . LYS B 1 77 ? 3.275 24.016 3.736 1 97.12 77 LYS B CA 1
ATOM 1816 C C . LYS B 1 77 ? 1.843 23.578 3.451 1 97.12 77 LYS B C 1
ATOM 1818 O O . LYS B 1 77 ? 1.386 23.641 2.309 1 97.12 77 LYS B O 1
ATOM 1823 N N . PHE B 1 78 ? 1.145 23.094 4.473 1 98.38 78 PHE B N 1
ATOM 1824 C CA . PHE B 1 78 ? -0.23 22.625 4.305 1 98.38 78 PHE B CA 1
ATOM 1825 C C . PHE B 1 78 ? -1.167 23.812 4.059 1 98.38 78 PHE B C 1
ATOM 1827 O O . PHE B 1 78 ? -0.996 24.875 4.648 1 98.38 78 PHE B O 1
ATOM 1834 N N . SER B 1 79 ? -2.059 23.641 3.18 1 98.31 79 SER B N 1
ATOM 1835 C CA . SER B 1 79 ? -3.182 24.562 3.09 1 98.31 79 SER B CA 1
ATOM 1836 C C . SER B 1 79 ? -4.039 24.516 4.352 1 98.31 79 SER B C 1
ATOM 1838 O O . SER B 1 79 ? -3.855 23.641 5.199 1 98.31 79 SER B O 1
ATOM 1840 N N . GLU B 1 80 ? -5.016 25.422 4.449 1 98.25 80 GLU B N 1
ATOM 1841 C CA . GLU B 1 80 ? -5.945 25.422 5.578 1 98.25 80 GLU B CA 1
ATOM 1842 C C . GLU B 1 80 ? -6.75 24.125 5.621 1 98.25 80 GLU B C 1
ATOM 1844 O O . GLU B 1 80 ? -6.98 23.562 6.695 1 98.25 80 GLU B O 1
ATOM 1849 N N . GLU B 1 81 ? -7.164 23.703 4.469 1 98.5 81 GLU B N 1
ATOM 1850 C CA . GLU B 1 81 ? -7.926 22.469 4.375 1 98.5 81 GLU B CA 1
ATOM 1851 C C . GLU B 1 81 ? -7.102 21.266 4.848 1 98.5 81 GLU B C 1
ATOM 1853 O O . GLU B 1 81 ? -7.578 20.453 5.633 1 98.5 81 GLU B O 1
ATOM 1858 N N . GLU B 1 82 ? -5.852 21.172 4.43 1 98.75 82 GLU B N 1
ATOM 1859 C CA . GLU B 1 82 ? -4.949 20.078 4.801 1 98.75 82 GLU B CA 1
ATOM 1860 C C . GLU B 1 82 ? -4.637 20.109 6.293 1 98.75 82 GLU B C 1
ATOM 1862 O O . GLU B 1 82 ? -4.629 19.062 6.949 1 98.75 82 GLU B O 1
ATOM 1867 N N . PHE B 1 83 ? -4.414 21.281 6.773 1 98.5 83 PHE B N 1
ATOM 1868 C CA . PHE B 1 83 ? -4.145 21.438 8.195 1 98.5 83 PHE B CA 1
ATOM 1869 C C . PHE B 1 83 ? -5.352 21 9.023 1 98.5 83 PHE B C 1
ATOM 1871 O O . PHE B 1 83 ? -5.191 20.406 10.094 1 98.5 83 PHE B O 1
ATOM 1878 N N . GLY B 1 84 ? -6.559 21.328 8.547 1 98.5 84 GLY B N 1
ATOM 1879 C CA . GLY B 1 84 ? -7.77 20.891 9.219 1 98.5 84 GLY B CA 1
ATOM 1880 C C . GLY B 1 84 ? -7.875 19.375 9.312 1 98.5 84 GLY B C 1
ATOM 1881 O O . GLY B 1 84 ? -8.234 18.844 10.359 1 98.5 84 GLY B O 1
ATOM 1882 N N . VAL B 1 85 ? -7.531 18.656 8.227 1 98.69 85 VAL B N 1
ATOM 1883 C CA . VAL B 1 85 ? -7.535 17.203 8.219 1 98.69 85 VAL B CA 1
ATOM 1884 C C . VAL B 1 85 ? -6.512 16.672 9.219 1 98.69 85 VAL B C 1
ATOM 1886 O O . VAL B 1 85 ? -6.816 15.773 10.008 1 98.69 85 VAL B O 1
ATOM 1889 N N . TYR B 1 86 ? -5.324 17.312 9.242 1 98.62 86 TYR B N 1
ATOM 1890 C CA . TYR B 1 86 ? -4.258 16.938 10.164 1 98.62 86 TYR B CA 1
ATOM 1891 C C . TYR B 1 86 ? -4.711 17.062 11.609 1 98.62 86 TYR B C 1
ATOM 1893 O O . TYR B 1 86 ? -4.57 16.125 12.398 1 98.62 86 TYR B O 1
ATOM 1901 N N . LYS B 1 87 ? -5.277 18.141 11.961 1 97.5 87 LYS B N 1
ATOM 1902 C CA . LYS B 1 87 ? -5.699 18.422 13.336 1 97.5 87 LYS B CA 1
ATOM 1903 C C . LYS B 1 87 ? -6.781 17.453 13.789 1 97.5 87 LYS B C 1
ATOM 1905 O O . LYS B 1 87 ? -6.75 16.953 14.914 1 97.5 87 LYS B O 1
ATOM 1910 N N . ARG B 1 88 ? -7.715 17.25 12.922 1 97.5 88 ARG B N 1
ATOM 1911 C CA . ARG B 1 88 ? -8.781 16.312 13.258 1 97.5 88 ARG B CA 1
ATOM 1912 C C . ARG B 1 88 ? -8.211 14.914 13.516 1 97.5 88 ARG B C 1
ATOM 1914 O O . ARG B 1 88 ? -8.656 14.219 14.43 1 97.5 88 ARG B O 1
ATOM 1921 N N . ALA B 1 89 ? -7.227 14.531 12.734 1 97.75 89 ALA B N 1
ATOM 1922 C CA . ALA B 1 89 ? -6.641 13.203 12.867 1 97.75 89 ALA B CA 1
ATOM 1923 C C . ALA B 1 89 ? -5.789 13.102 14.125 1 97.75 89 ALA B C 1
ATOM 1925 O O . ALA B 1 89 ? -5.742 12.047 14.773 1 97.75 89 ALA B O 1
ATOM 1926 N N . LEU B 1 90 ? -5.133 14.164 14.383 1 95.44 90 LEU B N 1
ATOM 1927 C CA . LEU B 1 90 ? -4.293 14.234 15.57 1 95.44 90 LEU B CA 1
ATOM 1928 C C . LEU B 1 90 ? -5.098 13.898 16.828 1 95.44 90 LEU B C 1
ATOM 1930 O O . LEU B 1 90 ? -4.555 13.344 17.781 1 95.44 90 LEU B O 1
ATOM 1934 N N . ASN B 1 91 ? -6.391 14.125 16.766 1 92.38 91 ASN B N 1
ATOM 1935 C CA . ASN B 1 91 ? -7.242 13.977 17.953 1 92.38 91 ASN B CA 1
ATOM 1936 C C . ASN B 1 91 ? -8.25 12.844 17.766 1 92.38 91 ASN B C 1
ATOM 1938 O O . ASN B 1 91 ? -9.203 12.727 18.547 1 92.38 91 ASN B O 1
ATOM 1942 N N . SER B 1 92 ? -8.039 12.07 16.797 1 93.88 92 SER B N 1
ATOM 1943 C CA . SER B 1 92 ? -8.992 11.008 16.5 1 93.88 92 SER B CA 1
ATOM 1944 C C . SER B 1 92 ? -8.875 9.852 17.484 1 93.88 92 SER B C 1
ATOM 1946 O O . SER B 1 92 ? -7.914 9.789 18.266 1 93.88 92 SER B O 1
ATOM 1948 N N . LYS B 1 93 ? -9.859 9.008 17.469 1 89.44 93 LYS B N 1
ATOM 1949 C CA . LYS B 1 93 ? -9.859 7.832 18.328 1 89.44 93 LYS B CA 1
ATOM 1950 C C . LYS B 1 93 ? -8.695 6.902 18.016 1 89.44 93 LYS B C 1
ATOM 1952 O O . LYS B 1 93 ? -8.062 6.355 18.906 1 89.44 93 LYS B O 1
ATOM 1957 N N . GLY B 1 94 ? -8.43 6.75 16.75 1 88.5 94 GLY B N 1
ATOM 1958 C CA . GLY B 1 94 ? -7.316 5.91 16.328 1 88.5 94 GLY B CA 1
ATOM 1959 C C . GLY B 1 94 ? -5.965 6.445 16.766 1 88.5 94 GLY B C 1
ATOM 1960 O O . GLY B 1 94 ? -5.082 5.676 17.156 1 88.5 94 GLY B O 1
ATOM 1961 N N . ALA B 1 95 ? -5.852 7.668 16.781 1 87.94 95 ALA B N 1
ATOM 1962 C CA . ALA B 1 95 ? -4.598 8.312 17.156 1 87.94 95 ALA B CA 1
ATOM 1963 C C . ALA B 1 95 ? -4.348 8.188 18.656 1 87.94 95 ALA B C 1
ATOM 1965 O O . ALA B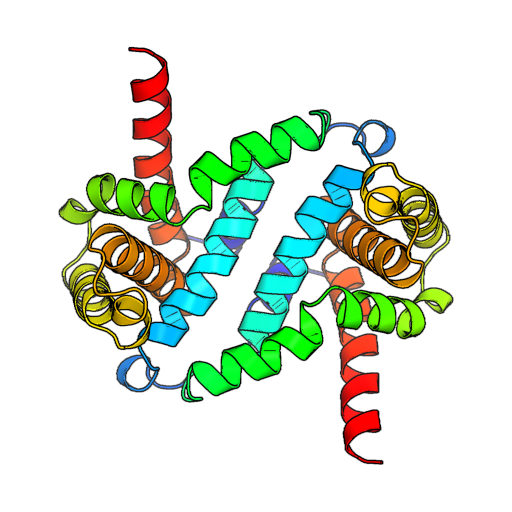 1 95 ? -3.199 8.148 19.094 1 87.94 95 ALA B O 1
ATOM 1966 N N . LYS B 1 96 ? -5.363 8.008 19.438 1 84.62 96 LYS B N 1
ATOM 1967 C CA . LYS B 1 96 ? -5.246 8 20.891 1 84.62 96 LYS B CA 1
ATOM 1968 C C . LYS B 1 96 ? -5.074 6.582 21.422 1 84.62 96 LYS B C 1
ATOM 1970 O O . LYS B 1 96 ? -4.887 6.383 22.625 1 84.62 96 LYS B O 1
ATOM 1975 N N . LYS B 1 97 ? -5.195 5.723 20.531 1 78.25 97 LYS B N 1
ATOM 1976 C CA . LYS B 1 97 ? -5.137 4.328 20.953 1 78.25 97 LYS B CA 1
ATOM 1977 C C . LYS B 1 97 ? -3.809 4.016 21.641 1 78.25 97 LYS B C 1
ATOM 1979 O O . LYS B 1 97 ? -3.75 3.174 22.547 1 78.25 97 LYS B O 1
ATOM 1984 N N . ARG B 1 98 ? -2.842 4.719 21.312 1 71.69 98 ARG B N 1
ATOM 1985 C CA . ARG B 1 98 ? -1.539 4.395 21.891 1 71.69 98 ARG B CA 1
ATOM 1986 C C . ARG B 1 98 ? -1.151 5.402 22.969 1 71.69 98 ARG B C 1
ATOM 1988 O O . ARG B 1 98 ? -0.036 5.93 22.969 1 71.69 98 ARG B O 1
ATOM 1995 N N . GLY B 1 99 ? -2.064 5.574 23.906 1 68.88 99 GLY B N 1
ATOM 1996 C CA . GLY B 1 99 ? -1.782 6.355 25.109 1 68.88 99 GLY B CA 1
ATOM 1997 C C . GLY B 1 99 ? -1.465 7.809 24.812 1 68.88 99 GLY B C 1
ATOM 1998 O O . GLY B 1 99 ? -0.64 8.422 25.484 1 68.88 99 GLY B O 1
ATOM 1999 N N . ASN B 1 100 ? -1.824 8.18 23.797 1 73.44 100 ASN B N 1
ATOM 2000 C CA . ASN B 1 100 ? -1.692 9.594 23.469 1 73.44 100 ASN B CA 1
ATOM 2001 C C . ASN B 1 100 ? -0.246 9.969 23.156 1 73.44 100 ASN B C 1
ATOM 2003 O O . ASN B 1 100 ? 0.187 11.086 23.422 1 73.44 100 ASN B O 1
ATOM 2007 N N . ASP B 1 101 ? 0.442 9 22.812 1 88 101 ASP B N 1
ATOM 2008 C CA . ASP B 1 101 ? 1.783 9.273 22.312 1 88 101 ASP B CA 1
ATOM 2009 C C . ASP B 1 101 ? 1.745 10.297 21.172 1 88 101 ASP B C 1
ATOM 2011 O O . ASP B 1 101 ? 1.069 10.086 20.156 1 88 101 ASP B O 1
ATOM 2015 N N . LEU B 1 102 ? 2.426 11.406 21.422 1 90.31 102 LEU B N 1
ATOM 2016 C CA . LEU B 1 102 ? 2.389 12.508 20.469 1 90.31 102 LEU B CA 1
ATOM 2017 C C . LEU B 1 102 ? 2.918 12.07 19.109 1 90.31 102 LEU B C 1
ATOM 2019 O O . LEU B 1 102 ? 2.389 12.477 18.062 1 90.31 102 LEU B O 1
ATOM 2023 N N . ASN B 1 103 ? 3.92 11.242 19.109 1 91.75 103 ASN B N 1
ATOM 2024 C CA . ASN B 1 103 ? 4.496 10.773 17.844 1 91.75 103 ASN B CA 1
ATOM 2025 C C . ASN B 1 103 ? 3.5 9.938 17.062 1 91.75 103 ASN B C 1
ATOM 2027 O O . ASN B 1 103 ? 3.414 10.055 15.828 1 91.75 103 ASN B O 1
ATOM 2031 N N . TYR B 1 104 ? 2.793 9.164 17.75 1 93.62 104 TYR B N 1
ATOM 2032 C CA . TYR B 1 104 ? 1.792 8.344 17.078 1 93.62 104 TYR B CA 1
ATOM 2033 C C . TYR B 1 104 ? 0.656 9.203 16.531 1 93.62 104 TYR B C 1
ATOM 2035 O O . TYR B 1 104 ? 0.166 8.969 15.422 1 93.62 104 TYR B O 1
ATOM 2043 N N . ARG B 1 105 ? 0.265 10.172 17.281 1 96.25 105 ARG B N 1
ATOM 2044 C CA . ARG B 1 105 ? -0.788 11.086 16.844 1 96.25 105 ARG B CA 1
ATOM 2045 C C . ARG B 1 105 ? -0.355 11.867 15.609 1 96.25 105 ARG B C 1
ATOM 2047 O O . ARG B 1 105 ? -1.122 12 14.656 1 96.25 105 ARG B O 1
ATOM 2054 N N . LYS B 1 106 ? 0.861 12.344 15.648 1 97.06 106 LYS B N 1
ATOM 2055 C CA . LYS B 1 106 ? 1.422 13.055 14.5 1 97.06 106 LYS B CA 1
ATOM 2056 C C . LYS B 1 106 ? 1.479 12.148 13.273 1 97.06 106 LYS B C 1
ATOM 2058 O O . LYS B 1 106 ? 1.144 12.578 12.164 1 97.06 106 LYS B O 1
ATOM 2063 N N . SER B 1 107 ? 1.949 10.93 13.531 1 97.25 107 SER B N 1
ATOM 2064 C CA . SER B 1 107 ? 2.021 9.953 12.453 1 97.25 107 SER B CA 1
ATOM 2065 C C . SER B 1 107 ? 0.656 9.734 11.805 1 97.25 107 SER B C 1
ATOM 2067 O O . SER B 1 107 ? 0.525 9.797 10.586 1 97.25 107 SER B O 1
ATOM 2069 N N . THR B 1 108 ? -0.362 9.578 12.625 1 97.06 108 THR B N 1
ATOM 2070 C CA . THR B 1 108 ? -1.729 9.398 12.148 1 97.06 108 THR B CA 1
ATOM 2071 C C . THR B 1 108 ? -2.201 10.625 11.375 1 97.06 108 THR B C 1
ATOM 2073 O O . THR B 1 108 ? -2.855 10.492 10.336 1 97.06 108 THR B O 1
ATOM 2076 N N . GLY B 1 109 ? -1.837 11.742 11.922 1 98.19 109 GLY B N 1
ATOM 2077 C CA . GLY B 1 109 ? -2.164 12.984 11.242 1 98.19 109 GLY B CA 1
ATOM 2078 C C . GLY B 1 109 ? -1.593 13.062 9.836 1 98.19 109 GLY B C 1
ATOM 2079 O O . GLY B 1 109 ? -2.295 13.43 8.898 1 98.19 109 GLY B O 1
ATOM 2080 N N . PHE B 1 110 ? -0.305 12.672 9.672 1 98.62 110 PHE B N 1
ATOM 2081 C CA . PHE B 1 110 ? 0.343 12.695 8.367 1 98.62 110 PHE B CA 1
ATOM 2082 C C . PHE B 1 110 ? -0.334 11.719 7.41 1 98.62 110 PHE B C 1
ATOM 2084 O O . PHE B 1 110 ? -0.651 12.07 6.273 1 98.62 110 PHE B O 1
ATOM 2091 N N . GLU B 1 111 ? -0.582 10.57 7.891 1 98.69 111 GLU B N 1
ATOM 2092 C CA . GLU B 1 111 ? -1.23 9.539 7.09 1 98.69 111 GLU B CA 1
ATOM 2093 C C . GLU B 1 111 ? -2.6 10 6.598 1 98.69 111 GLU B C 1
ATOM 2095 O O . GLU B 1 111 ? -2.961 9.766 5.441 1 98.69 111 GLU B O 1
ATOM 2100 N N . ALA B 1 112 ? -3.309 10.68 7.457 1 98.75 112 ALA B N 1
ATOM 2101 C CA . ALA B 1 112 ? -4.66 11.117 7.125 1 98.75 112 ALA B CA 1
ATOM 2102 C C . ALA B 1 112 ? -4.641 12.141 5.996 1 98.75 112 ALA B C 1
ATOM 2104 O O . ALA B 1 112 ? -5.465 12.078 5.082 1 98.75 112 ALA B O 1
ATOM 2105 N N . VAL B 1 113 ? -3.691 13.055 6.023 1 98.88 113 VAL B N 1
ATOM 2106 C CA . VAL B 1 113 ? -3.605 14.07 4.973 1 98.88 113 VAL B CA 1
ATOM 2107 C C . VAL B 1 113 ? -3.262 13.398 3.645 1 98.88 113 VAL B C 1
ATOM 2109 O O . VAL B 1 113 ? -3.855 13.719 2.611 1 98.88 113 VAL B O 1
ATOM 2112 N N . VAL B 1 114 ? -2.355 12.461 3.684 1 98.81 114 VAL B N 1
ATOM 2113 C CA . VAL B 1 114 ? -1.981 11.727 2.477 1 98.81 114 VAL B CA 1
ATOM 2114 C C . VAL B 1 114 ? -3.191 10.977 1.933 1 98.81 114 VAL B C 1
ATOM 2116 O O . VAL B 1 114 ? -3.496 11.055 0.74 1 98.81 114 VAL B O 1
ATOM 2119 N N . GLY B 1 115 ? -3.883 10.281 2.846 1 98.69 115 GLY B N 1
ATOM 2120 C CA . GLY B 1 115 ? -5.074 9.562 2.422 1 98.69 115 GLY B CA 1
ATOM 2121 C C . GLY B 1 115 ? -6.152 10.469 1.863 1 98.69 115 GLY B C 1
ATOM 2122 O O . GLY B 1 115 ? -6.777 10.148 0.85 1 98.69 115 GLY B O 1
ATOM 2123 N N . TYR B 1 116 ? -6.34 11.602 2.459 1 98.62 116 TYR B N 1
ATOM 2124 C CA . TYR B 1 116 ? -7.316 12.594 2.037 1 98.62 116 TYR B CA 1
ATOM 2125 C C . TYR B 1 116 ? -7.02 13.086 0.625 1 98.62 116 TYR B C 1
ATOM 2127 O O . TYR B 1 116 ? -7.906 13.109 -0.231 1 98.62 116 TYR B O 1
ATOM 2135 N N . LEU B 1 117 ? -5.801 13.422 0.386 1 98.38 117 LEU B N 1
ATOM 2136 C CA . LEU B 1 117 ? -5.402 13.945 -0.916 1 98.38 117 LEU B CA 1
ATOM 2137 C C . LEU B 1 117 ? -5.469 12.859 -1.982 1 98.38 117 LEU B C 1
ATOM 2139 O O . LEU B 1 117 ? -5.852 13.125 -3.123 1 98.38 117 LEU B O 1
ATOM 2143 N N . PHE B 1 118 ? -5.125 11.656 -1.641 1 98.19 118 PHE B N 1
ATOM 2144 C CA . PHE B 1 118 ? -5.176 10.539 -2.584 1 98.19 118 PHE B CA 1
ATOM 2145 C C . PHE B 1 118 ? -6.609 10.281 -3.037 1 98.19 118 PHE B C 1
ATOM 2147 O O . PHE B 1 118 ? -6.871 10.148 -4.234 1 98.19 118 PHE B O 1
ATOM 2154 N N . LEU B 1 119 ? -7.512 10.289 -2.029 1 97.5 119 LEU B N 1
ATOM 2155 C CA . LEU B 1 119 ? -8.914 10.008 -2.326 1 97.5 119 LEU B CA 1
ATOM 2156 C C . LEU B 1 119 ? -9.531 11.141 -3.133 1 97.5 119 LEU B C 1
ATOM 2158 O O . LEU B 1 119 ? -10.438 10.906 -3.943 1 97.5 119 LEU B O 1
ATOM 2162 N N . LYS B 1 120 ? -8.969 12.312 -2.953 1 96.06 120 LYS B N 1
ATOM 2163 C CA . LYS B 1 120 ? -9.43 13.469 -3.723 1 96.06 120 LYS B CA 1
ATOM 2164 C C . LYS B 1 120 ? -8.75 13.523 -5.086 1 96.06 120 LYS B C 1
ATOM 2166 O O . LYS B 1 120 ? -8.977 14.453 -5.863 1 96.06 120 LYS B O 1
ATOM 2171 N N . GLU B 1 121 ? -7.875 12.617 -5.332 1 95.69 121 GLU B N 1
ATOM 2172 C CA . GLU B 1 121 ? -7.117 12.492 -6.57 1 95.69 121 GLU B CA 1
ATOM 2173 C C . GLU B 1 121 ? -6.234 13.719 -6.797 1 95.69 121 GLU B C 1
ATOM 2175 O O . GLU B 1 121 ? -6.055 14.156 -7.934 1 95.69 121 GLU B O 1
ATOM 2180 N N . ARG B 1 122 ? -5.844 14.297 -5.684 1 96.56 122 ARG B N 1
ATOM 2181 C CA . ARG B 1 122 ? -4.883 15.398 -5.758 1 96.56 122 ARG B CA 1
ATOM 2182 C C . ARG B 1 122 ? -3.451 14.875 -5.75 1 96.56 122 ARG B C 1
ATOM 2184 O O . ARG B 1 122 ? -2.658 15.227 -4.875 1 96.56 122 ARG B O 1
ATOM 2191 N N . TYR B 1 123 ? -3.133 14.141 -6.754 1 96.94 123 TYR B N 1
ATOM 2192 C CA . TYR B 1 123 ? -1.851 13.453 -6.852 1 96.94 123 TYR B CA 1
ATOM 2193 C C . TYR B 1 123 ? -0.71 14.453 -7.027 1 96.94 123 TYR B C 1
ATOM 2195 O O . TYR B 1 123 ? 0.384 14.25 -6.496 1 96.94 123 TYR B O 1
ATOM 2203 N N . ASP B 1 124 ? -0.991 15.508 -7.754 1 97.31 124 ASP B N 1
ATOM 2204 C CA . ASP B 1 124 ? 0.026 16.547 -7.934 1 97.31 124 ASP B CA 1
ATOM 2205 C C . ASP B 1 124 ? 0.438 17.141 -6.594 1 97.31 124 ASP B C 1
ATOM 2207 O O . ASP B 1 124 ? 1.623 17.375 -6.352 1 97.31 124 ASP B O 1
ATOM 2211 N N . ARG B 1 125 ? -0.555 17.406 -5.707 1 98.12 125 ARG B N 1
ATOM 2212 C CA . ARG B 1 125 ? -0.306 17.953 -4.375 1 98.12 125 ARG B CA 1
ATOM 2213 C C . ARG B 1 125 ? 0.468 16.953 -3.514 1 98.12 125 ARG B C 1
ATOM 2215 O O . ARG B 1 125 ? 1.393 17.344 -2.795 1 98.12 125 ARG B O 1
ATOM 2222 N N . LEU B 1 126 ? 0.181 15.688 -3.639 1 98.12 126 LEU B N 1
ATOM 2223 C CA . LEU B 1 126 ? 0.906 14.641 -2.924 1 98.12 126 LEU B CA 1
ATOM 2224 C C . LEU B 1 126 ? 2.369 14.602 -3.354 1 98.12 126 LEU B C 1
ATOM 2226 O O . LEU B 1 126 ? 3.264 14.5 -2.512 1 98.12 126 LEU B O 1
ATOM 2230 N N . LEU B 1 127 ? 2.568 14.703 -4.648 1 97.81 127 LEU B N 1
ATOM 2231 C CA . LEU B 1 127 ? 3.93 14.656 -5.172 1 97.81 127 LEU B CA 1
ATOM 2232 C C . LEU B 1 127 ? 4.762 15.812 -4.617 1 97.81 127 LEU B C 1
ATOM 2234 O O . LEU B 1 127 ? 5.93 15.625 -4.27 1 97.81 127 LEU B O 1
ATOM 2238 N N . LYS B 1 128 ? 4.133 16.953 -4.477 1 97.81 128 LYS B N 1
ATOM 2239 C CA . LYS B 1 128 ? 4.824 18.109 -3.92 1 97.81 128 LYS B CA 1
ATOM 2240 C C . LYS B 1 128 ? 5.188 17.891 -2.455 1 97.81 128 LYS B C 1
ATOM 2242 O O . LYS B 1 128 ? 6.289 18.219 -2.021 1 97.81 128 LYS B O 1
ATOM 2247 N N . ILE B 1 129 ? 4.273 17.312 -1.719 1 98.06 129 ILE B N 1
ATOM 2248 C CA . ILE B 1 129 ? 4.504 17.031 -0.307 1 98.06 129 ILE B CA 1
ATOM 2249 C C . ILE B 1 129 ? 5.652 16.031 -0.163 1 98.06 129 ILE B C 1
ATOM 2251 O O . ILE B 1 129 ? 6.57 16.234 0.63 1 98.06 129 ILE B O 1
ATOM 2255 N N . PHE B 1 130 ? 5.641 14.938 -0.952 1 97.44 130 PHE B N 1
ATOM 2256 C CA . PHE B 1 130 ? 6.676 13.914 -0.868 1 97.44 130 PHE B CA 1
ATOM 2257 C C . PHE B 1 130 ? 8.023 14.469 -1.313 1 97.44 130 PHE B C 1
ATOM 2259 O O . PHE B 1 130 ? 9.062 14.078 -0.788 1 97.44 130 PHE B O 1
ATOM 2266 N N . GLU B 1 131 ? 8.008 15.367 -2.258 1 96.62 131 GLU B N 1
ATOM 2267 C CA . GLU B 1 131 ? 9.242 16 -2.707 1 96.62 131 GLU B CA 1
ATOM 2268 C C . GLU B 1 131 ? 9.906 16.781 -1.573 1 96.62 131 GLU B C 1
ATOM 2270 O O . GLU B 1 131 ? 11.133 16.734 -1.42 1 96.62 131 GLU B O 1
ATOM 2275 N N . VAL B 1 132 ? 9.133 17.531 -0.811 1 96.62 132 VAL B N 1
ATOM 2276 C CA . VAL B 1 132 ? 9.664 18.281 0.323 1 96.62 132 VAL B CA 1
ATOM 2277 C C . VAL B 1 132 ? 10.289 17.328 1.332 1 96.62 132 VAL B C 1
ATOM 2279 O O . VAL B 1 132 ? 11.406 17.562 1.807 1 96.62 132 VAL B O 1
ATOM 2282 N N . ILE B 1 133 ? 9.617 16.25 1.624 1 96.06 133 ILE B N 1
ATOM 2283 C CA . ILE B 1 133 ? 10.086 15.25 2.588 1 96.06 133 ILE B CA 1
ATOM 2284 C C . ILE B 1 133 ? 11.406 14.648 2.109 1 96.06 133 ILE B C 1
ATOM 2286 O O . ILE B 1 133 ? 12.375 14.562 2.873 1 96.06 133 ILE B O 1
ATOM 2290 N N . GLU B 1 134 ? 11.461 14.266 0.88 1 93.81 134 GLU B N 1
ATOM 2291 C CA . GLU B 1 134 ? 12.625 13.586 0.314 1 93.81 134 GLU B CA 1
ATOM 2292 C C . GLU B 1 134 ? 13.812 14.531 0.21 1 93.81 134 GLU B C 1
ATOM 2294 O O . GLU B 1 134 ? 14.961 14.109 0.358 1 93.81 134 GLU B O 1
ATOM 2299 N N . SER B 1 135 ? 13.562 15.805 -0.034 1 93.19 135 SER B N 1
ATOM 2300 C CA . SER B 1 135 ? 14.625 16.797 -0.096 1 93.19 135 SER B CA 1
ATOM 2301 C C . SER B 1 135 ? 15.258 17.016 1.274 1 93.19 135 SER B C 1
ATOM 2303 O O . SER B 1 135 ? 16.469 17.281 1.373 1 93.19 135 SER B O 1
ATOM 2305 N N . CYS B 1 136 ? 14.5 16.891 2.309 1 88.38 136 CYS B N 1
ATOM 2306 C CA . CYS B 1 136 ? 14.984 17.094 3.67 1 88.38 136 CYS B CA 1
ATOM 2307 C C . CYS B 1 136 ? 15.766 15.883 4.156 1 88.38 136 CYS B C 1
ATOM 2309 O O . CYS B 1 136 ? 16.656 16.016 5 1 88.38 136 CYS B O 1
ATOM 2311 N N . MET B 1 137 ? 15.414 14.656 3.729 1 83.38 137 MET B N 1
ATOM 2312 C CA . MET B 1 137 ? 16.094 13.438 4.145 1 83.38 137 MET B CA 1
ATOM 2313 C C . MET B 1 137 ? 17.469 13.328 3.492 1 83.38 137 MET B C 1
ATOM 2315 O O . MET B 1 137 ? 18.391 12.758 4.07 1 83.38 137 MET B O 1
ATOM 2319 N N . HIS B 1 138 ? 17.672 13.672 2.307 1 72.62 138 HIS B N 1
ATOM 2320 C CA . HIS B 1 138 ? 18.969 13.711 1.654 1 72.62 138 HIS B CA 1
ATOM 2321 C C . HIS B 1 138 ? 19.906 14.711 2.332 1 72.62 138 HIS B C 1
ATOM 2323 O O . HIS B 1 138 ? 21.109 14.484 2.428 1 72.62 138 HIS B O 1
ATOM 2329 N N . THR B 1 139 ? 19.391 15.68 2.824 1 59.28 139 THR B N 1
ATOM 2330 C CA . THR B 1 139 ? 20.203 16.703 3.48 1 59.28 139 THR B CA 1
ATOM 2331 C C . THR B 1 139 ? 20.625 16.25 4.875 1 59.28 139 THR B C 1
ATOM 2333 O O . THR B 1 139 ? 21.734 16.531 5.324 1 59.28 139 THR B O 1
ATOM 2336 N N . GLU B 1 140 ? 19.844 15.562 5.59 1 53.06 140 GLU B N 1
ATOM 2337 C CA . GLU B 1 140 ? 20.219 15.102 6.922 1 53.06 140 GLU B CA 1
ATOM 2338 C C . GLU B 1 140 ? 21.266 14 6.852 1 53.06 140 GLU B C 1
ATOM 2340 O O . GLU B 1 140 ? 22.016 13.797 7.805 1 53.06 140 GLU B O 1
ATOM 2345 N N . GLU B 1 141 ? 21.281 13.188 5.867 1 47.66 141 GLU B N 1
ATOM 2346 C CA . GLU B 1 141 ? 22.344 12.203 5.719 1 47.66 141 GLU B CA 1
ATOM 2347 C C . GLU B 1 141 ? 23.672 12.875 5.383 1 47.66 141 GLU B C 1
ATOM 2349 O O . GLU B 1 141 ? 24.719 12.242 5.445 1 47.66 141 GLU B O 1
ATOM 2354 N N . THR B 1 142 ? 23.688 14.016 4.73 1 39.91 142 THR B N 1
ATOM 2355 C CA . THR B 1 142 ? 24.953 14.68 4.398 1 39.91 142 THR B CA 1
ATOM 2356 C C . THR B 1 142 ? 25.531 15.398 5.621 1 39.91 142 THR B C 1
ATOM 2358 O O . THR B 1 142 ? 26.656 15.883 5.586 1 39.91 142 THR B O 1
ATOM 2361 N N . TYR B 1 143 ? 24.781 15.703 6.598 1 35.56 143 TYR B N 1
ATOM 2362 C CA . TYR B 1 143 ? 25.531 16.281 7.711 1 35.56 143 TYR B CA 1
ATOM 2363 C C . TYR B 1 143 ? 25.906 15.227 8.734 1 35.56 143 TYR B C 1
ATOM 2365 O O . TYR B 1 143 ? 25.156 14.266 8.945 1 35.56 143 TYR B O 1
#

Nearest PDB structures (foldseek):
  2gsl-assembly2_C  TM=8.672E-01  e=2.545E-05  Fusobacterium nucleatum subsp. nucleatum ATCC 25586
  2gsl-assembly2_D  TM=8.978E-01  e=6.978E-05  Fusobacterium nucleatum subsp. nucleatum ATCC 25586
  2gsl-assembly3_E  TM=8.886E-01  e=6.634E-05  Fusobacterium nucleatum subsp. nucleatum ATCC 25586
  2gsl-assembly1_B  TM=8.882E-01  e=6.634E-05  Fusobacterium nucleatum subsp. nucleatum ATCC 25586
  2gsl-assembly3_F  TM=8.976E-01  e=1.487E-04  Fusobacterium nucleatum subsp. nucleatum ATCC 25586

Radius of gyration: 18.61 Å; Cα contacts (8 Å, |Δi|>4): 418; chains: 2; bounding box: 49×49×48 Å

Organism: NCBI:txid2108365

Solvent-accessible surface area (backbone atoms only — not comparable to full-atom values): 14536 Å² total; per-residue (Å²): 131,62,58,54,57,33,49,46,58,56,58,51,71,82,68,62,52,62,72,90,62,31,50,57,58,45,24,20,58,46,11,49,31,51,49,38,33,29,39,48,43,57,56,36,57,44,36,60,62,54,53,69,56,36,53,57,56,26,47,68,60,58,31,53,69,31,26,26,52,44,34,72,73,43,56,91,71,47,50,72,70,47,45,51,45,24,54,53,19,41,70,28,72,73,19,42,68,63,76,57,36,62,52,49,9,38,15,34,10,37,21,17,36,48,15,47,35,55,76,67,60,36,36,64,61,50,52,53,54,52,48,55,46,54,57,53,53,59,51,56,72,72,100,130,61,60,56,58,34,49,45,56,57,58,50,72,82,68,64,52,61,72,91,61,30,50,57,60,45,23,21,58,47,10,48,31,52,50,38,35,31,39,48,45,56,56,34,56,43,36,60,62,54,55,69,56,36,54,58,58,26,48,68,60,60,32,53,69,32,28,26,53,44,36,74,72,43,56,90,71,46,50,73,69,46,46,50,46,24,56,53,20,42,69,29,73,72,20,42,68,63,77,56,36,63,52,48,9,39,14,34,10,36,21,16,36,49,15,47,34,54,77,68,58,37,36,64,62,49,53,53,53,51,48,56,45,54,56,53,53,60,51,57,72,72,101

InterPro domains:
  IPR000999 Ribonuclease III domain [PF00636] (26-120)
  IPR008226 Mini-ribonuclease 3 family [MF_01468] (16-138)
  IPR008226 Mini-ribonuclease 3 family [PIRSF005520] (19-137)
  IPR036389 Ribonuclease III, endonuclease domain superfamily [G3DSA:1.10.1520.10] (15-142)
  IPR036389 Ribonuclease III, endonuclease domain superfamily [S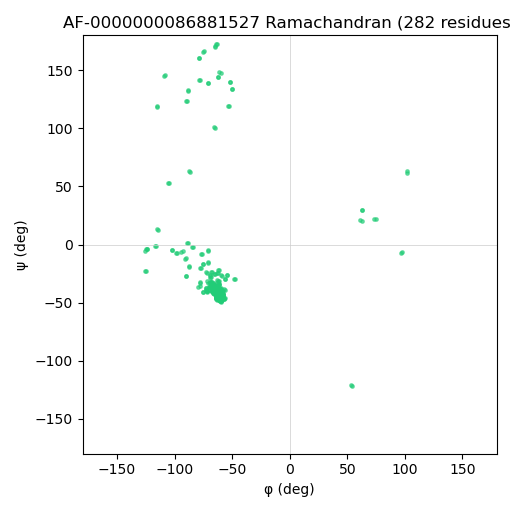SF69065] (26-133)

Foldseek 3Di:
DPPVVVVCVVPDDDDDDDPVPDDLLVLLVQLLVVQLVVQLVVLCVVVPDDPVSSVVSSCCGRPLQNLLVLCVQCVVVDDPVLVVSLVSQLPDPVQPPVVSPNSSSSSSSSSSSSSVCVNVVVVVVVVVSVVSSVVVVVVVVVD/DPPVVVVCVVPDDDDDDDPVPDDLLVLLVQLLVVQLVVQLVVLCVVVPDDPVSSVVSSCCGRPLQNLLVLCVQCVVVDDPVLVVSLVSQLPDPVQPPVVSPNSSSSSSSSSSSSSVCVNVVVVVVVVVSVVSSVVVVVVVVVD

Secondary structure (DSSP, 8-state):
--HHHHHHHHH--S-PPPGGGS-HHHHHHHHHHHHHHHHHHHHHTTTTS-HHHHHHHHHHHHSHHHHHHHHHHHGGG--HHHHHHHHHHHTSTTGGGGTT-HHHHHHHHHHHHHHHHHHTT-HHHHHHHHHHHHHHHHHHHH-/--HHHHHHHHH--S-PPPGGGS-HHHHHHHHHHHHHHHHHHHHHTTTTS-HHHHHHHHHHHHSHHHHHHHHHHHGGG--HHHHHHHHHHHTSTTGGGGTT-HHHHHHHHHHHHHHHHHHTT-HHHHHHHHHHHHHHHHHHHH-